Protein AF-A0A0A1X4X7-F1 (afdb_monomer)

Organism: Zeugodacus cucurbitae (NCBI:txid28588)

Structure (mmCIF, N/CA/C/O backbone):
data_AF-A0A0A1X4X7-F1
#
_entry.id   AF-A0A0A1X4X7-F1
#
loop_
_atom_site.group_PDB
_atom_site.id
_atom_site.type_symbol
_atom_site.label_atom_id
_atom_site.label_alt_id
_atom_site.label_comp_id
_atom_site.label_asym_id
_atom_site.label_entity_id
_atom_site.label_seq_id
_atom_site.pdbx_PDB_ins_code
_atom_site.Cartn_x
_atom_site.Cartn_y
_atom_site.Cartn_z
_atom_site.occupancy
_atom_site.B_iso_or_equiv
_atom_site.auth_seq_id
_atom_site.auth_comp_id
_atom_site.auth_asym_id
_atom_site.auth_atom_id
_atom_site.pdbx_PDB_model_num
ATOM 1 N N . MET A 1 1 ? 22.762 -13.088 -35.908 1.00 28.92 1 MET A N 1
ATOM 2 C CA . MET A 1 1 ? 22.367 -13.157 -37.328 1.00 28.92 1 MET A CA 1
ATOM 3 C C . MET A 1 1 ? 20.863 -13.391 -37.369 1.00 28.92 1 MET A C 1
ATOM 5 O O . MET A 1 1 ? 20.432 -14.488 -37.065 1.00 28.92 1 MET A O 1
ATOM 9 N N . LEU A 1 2 ? 20.085 -12.337 -37.618 1.00 19.64 2 LEU A N 1
ATOM 10 C CA . LEU A 1 2 ? 18.690 -12.376 -38.079 1.00 19.64 2 LEU A CA 1
ATOM 11 C C . LEU A 1 2 ? 18.347 -10.943 -38.502 1.00 19.64 2 LEU A C 1
ATOM 13 O O . LEU A 1 2 ? 18.128 -10.056 -37.682 1.00 19.64 2 LEU A O 1
ATOM 17 N N . CYS A 1 3 ? 18.473 -10.716 -39.806 1.00 20.27 3 CYS A N 1
ATOM 18 C CA . CYS A 1 3 ? 18.098 -9.493 -40.496 1.00 20.27 3 CYS A CA 1
ATOM 19 C C . CYS A 1 3 ? 16.596 -9.510 -40.776 1.00 20.27 3 CYS A C 1
ATOM 21 O O . CYS A 1 3 ? 16.078 -10.527 -41.226 1.00 20.27 3 CYS A O 1
ATOM 23 N N . LEU A 1 4 ? 15.947 -8.354 -40.664 1.00 21.09 4 LEU A N 1
ATOM 24 C CA . LEU A 1 4 ? 14.735 -8.048 -41.421 1.00 21.09 4 LEU A CA 1
ATOM 25 C C . LEU A 1 4 ? 14.914 -6.665 -42.055 1.00 21.09 4 LEU A C 1
ATOM 27 O O . LEU A 1 4 ? 14.763 -5.631 -41.416 1.00 21.09 4 LEU A O 1
ATOM 31 N N . ASN A 1 5 ? 15.308 -6.696 -43.327 1.00 25.16 5 ASN A N 1
ATOM 32 C CA . ASN A 1 5 ? 15.347 -5.582 -44.267 1.00 25.16 5 ASN A CA 1
ATOM 33 C C . ASN A 1 5 ? 14.377 -5.943 -45.394 1.00 25.16 5 ASN A C 1
ATOM 35 O O . ASN A 1 5 ? 14.657 -6.908 -46.102 1.00 25.16 5 ASN A O 1
ATOM 39 N N . ILE A 1 6 ? 13.290 -5.188 -45.600 1.00 23.12 6 ILE A N 1
ATOM 40 C CA . ILE A 1 6 ? 12.471 -5.276 -46.824 1.00 23.12 6 ILE A CA 1
ATOM 41 C C . ILE A 1 6 ? 12.013 -3.868 -47.281 1.00 23.12 6 ILE A C 1
ATOM 43 O O . ILE A 1 6 ? 11.131 -3.258 -46.694 1.00 23.12 6 ILE A O 1
ATOM 47 N N . PHE A 1 7 ? 12.692 -3.403 -48.341 1.00 22.20 7 PHE A N 1
ATOM 48 C CA . PHE A 1 7 ? 12.279 -2.663 -49.556 1.00 22.20 7 PHE A CA 1
ATOM 49 C C . PHE A 1 7 ? 11.575 -1.273 -49.581 1.00 22.20 7 PHE A C 1
ATOM 51 O O . PHE A 1 7 ? 10.385 -1.132 -49.348 1.00 22.20 7 PHE A O 1
ATOM 58 N N . ARG A 1 8 ? 12.371 -0.308 -50.100 1.00 23.80 8 ARG A N 1
ATOM 59 C CA . ARG A 1 8 ? 12.271 0.540 -51.332 1.00 23.80 8 ARG A CA 1
ATOM 60 C C . ARG A 1 8 ? 11.103 1.518 -51.618 1.00 23.80 8 ARG A C 1
ATOM 62 O O . ARG A 1 8 ? 10.001 1.092 -51.911 1.00 23.80 8 ARG A O 1
ATOM 69 N N . GLN A 1 9 ? 11.551 2.769 -51.877 1.00 24.75 9 GLN A N 1
ATOM 70 C CA . GLN A 1 9 ? 11.190 3.744 -52.949 1.00 24.75 9 GLN A CA 1
ATOM 71 C C . GLN A 1 9 ? 9.728 4.270 -52.960 1.00 24.75 9 GLN A C 1
ATOM 73 O O . GLN A 1 9 ? 8.795 3.508 -52.826 1.00 24.75 9 GLN A O 1
ATOM 78 N N . CYS A 1 10 ? 9.395 5.550 -53.179 1.00 22.59 10 CYS A N 1
ATOM 79 C CA . CYS A 1 10 ? 10.025 6.575 -54.011 1.00 22.59 10 CYS A CA 1
ATOM 80 C C . CYS A 1 10 ? 9.394 7.982 -53.784 1.00 22.59 10 CYS A C 1
ATOM 82 O O . CYS A 1 10 ? 8.237 8.079 -53.395 1.00 22.59 10 CYS A O 1
ATOM 84 N N . LYS A 1 11 ? 10.119 9.020 -54.243 1.00 25.91 11 LYS A N 1
ATOM 85 C CA . LYS A 1 11 ? 9.690 10.350 -54.756 1.00 25.91 11 LYS A CA 1
ATOM 86 C C . LYS A 1 11 ? 9.597 11.569 -53.813 1.00 25.91 11 LYS A C 1
ATOM 88 O O . LYS A 1 11 ? 8.792 11.668 -52.901 1.00 25.91 11 LYS A O 1
ATOM 93 N N . LYS A 1 12 ? 10.436 12.542 -54.194 1.00 31.50 12 LYS A N 1
ATOM 94 C CA . LYS A 1 12 ? 10.493 13.966 -53.842 1.00 31.50 12 LYS A CA 1
ATOM 95 C C . LYS A 1 12 ? 9.168 14.680 -54.133 1.00 31.50 12 LYS A C 1
ATOM 97 O O . LYS A 1 12 ? 8.677 14.523 -55.248 1.00 31.50 12 LYS A O 1
ATOM 102 N N . ILE A 1 13 ? 8.732 15.573 -53.238 1.00 28.08 13 ILE A N 1
ATOM 103 C CA . ILE A 1 13 ? 8.072 16.847 -53.585 1.00 28.08 13 ILE A CA 1
ATOM 104 C C . ILE A 1 13 ? 8.601 17.959 -52.652 1.00 28.08 13 ILE A C 1
ATOM 106 O O . ILE A 1 13 ? 8.901 17.727 -51.486 1.00 28.08 13 ILE A O 1
ATOM 110 N N . SER A 1 14 ? 8.779 19.124 -53.274 1.00 27.27 14 SER A N 1
ATOM 111 C CA . SER A 1 14 ? 9.369 20.412 -52.877 1.00 27.27 14 SER A CA 1
ATOM 112 C C . SER A 1 14 ? 8.824 21.066 -51.584 1.00 27.27 14 SER A C 1
ATOM 114 O O . SER A 1 14 ? 7.711 20.741 -51.169 1.00 27.27 14 SER A O 1
ATOM 116 N N . PRO A 1 15 ? 9.551 22.035 -50.979 1.00 38.84 15 PRO A N 1
ATOM 117 C CA . PRO A 1 15 ? 9.201 22.678 -49.721 1.00 38.84 15 PRO A CA 1
ATOM 118 C C . PRO A 1 15 ? 8.490 24.012 -49.963 1.00 38.84 15 PRO A C 1
ATOM 120 O O . PRO A 1 15 ? 9.143 24.993 -50.272 1.00 38.84 15 PRO A O 1
ATOM 123 N N . TYR A 1 16 ? 7.176 24.081 -49.784 1.00 28.89 16 TYR A N 1
ATOM 124 C CA . TYR A 1 16 ? 6.470 25.347 -49.563 1.00 28.89 16 TYR A CA 1
ATOM 125 C C . TYR A 1 16 ? 5.161 25.043 -48.849 1.00 28.89 16 TYR A C 1
ATOM 127 O O . TYR A 1 16 ? 4.255 24.490 -49.456 1.00 28.89 16 TYR A O 1
ATOM 135 N N . LEU A 1 17 ? 5.064 25.423 -47.577 1.00 31.03 17 LEU A N 1
ATOM 136 C CA . LEU A 1 17 ? 3.841 25.986 -47.012 1.00 31.03 17 LEU A CA 1
ATOM 137 C C . LEU A 1 17 ? 4.248 26.889 -45.843 1.00 31.03 17 LEU A C 1
ATOM 139 O O . LEU A 1 17 ? 4.604 26.468 -44.745 1.00 31.03 17 LEU A O 1
ATOM 143 N N . SER A 1 18 ? 4.279 28.164 -46.201 1.00 32.81 18 SER A N 1
ATOM 144 C CA . SER A 1 18 ? 4.493 29.366 -45.416 1.00 32.81 18 SER A CA 1
ATOM 145 C C . SER A 1 18 ? 3.511 29.498 -44.251 1.00 32.81 18 SER A C 1
ATOM 147 O O . SER A 1 18 ? 2.312 29.328 -44.447 1.00 32.81 18 SER A O 1
ATOM 149 N N . SER A 1 19 ? 4.053 29.823 -43.072 1.00 33.75 19 SER A N 1
ATOM 150 C CA . SER A 1 19 ? 3.616 30.797 -42.041 1.00 33.75 19 SER A CA 1
ATOM 151 C C . SER A 1 19 ? 2.133 31.054 -41.692 1.00 33.75 19 SER A C 1
ATOM 153 O O . SER A 1 19 ? 1.891 31.847 -40.786 1.00 33.75 19 SER A O 1
ATOM 155 N N . LEU A 1 20 ? 1.139 30.378 -42.272 1.00 30.67 20 LEU A N 1
ATOM 156 C CA . LEU A 1 20 ? -0.289 30.630 -42.021 1.00 30.67 20 LEU A CA 1
ATOM 157 C C . LEU A 1 20 ? -1.017 29.525 -41.239 1.00 30.67 20 LEU A C 1
ATOM 159 O O . LEU A 1 20 ? -2.190 29.680 -40.916 1.00 30.67 20 LEU A O 1
ATOM 163 N N . GLN A 1 21 ? -0.333 28.446 -40.843 1.00 32.84 21 GLN A N 1
ATOM 164 C CA . GLN A 1 21 ? -0.883 27.460 -39.893 1.00 32.84 21 GLN A CA 1
ATOM 165 C C . GLN A 1 21 ? -0.473 27.718 -38.432 1.00 32.84 21 GLN A C 1
ATOM 167 O O . GLN A 1 21 ? -1.071 27.162 -37.514 1.00 32.84 21 GLN A O 1
ATOM 172 N N . LEU A 1 22 ? 0.471 28.635 -38.190 1.00 33.53 22 LEU A N 1
ATOM 173 C CA . LEU A 1 22 ? 0.920 29.018 -36.844 1.00 33.53 22 LEU A CA 1
ATOM 174 C C . LEU A 1 22 ? -0.064 29.935 -36.094 1.00 33.53 22 LEU A C 1
ATOM 176 O O . LEU A 1 22 ? 0.055 30.088 -34.883 1.00 33.53 22 LEU A O 1
ATOM 180 N N . GLN A 1 23 ? -1.071 30.496 -36.773 1.00 29.91 23 GLN A N 1
ATOM 181 C CA . GLN A 1 23 ? -2.108 31.322 -36.135 1.00 29.91 23 GLN A CA 1
ATOM 182 C C . GLN A 1 23 ? -3.375 30.542 -35.744 1.00 29.91 23 GLN A C 1
ATOM 184 O O . GLN A 1 23 ? -4.133 31.011 -34.900 1.00 29.91 23 GLN A O 1
ATOM 189 N N . LEU A 1 24 ? -3.576 29.323 -36.259 1.00 30.31 24 LEU A N 1
ATOM 190 C CA . LEU A 1 24 ? -4.707 28.463 -35.870 1.00 30.31 24 LEU A CA 1
ATOM 191 C C . LEU A 1 24 ? -4.414 27.584 -34.640 1.00 30.31 24 LEU A C 1
ATOM 193 O O . LEU A 1 24 ? -5.342 27.080 -34.014 1.00 30.31 24 LEU A O 1
ATOM 197 N N . ILE A 1 25 ? -3.146 27.456 -34.234 1.00 32.47 25 ILE A N 1
ATOM 198 C CA . ILE A 1 25 ? -2.744 26.684 -33.043 1.00 32.47 25 ILE A CA 1
ATOM 199 C C . ILE A 1 25 ? -2.916 27.501 -31.745 1.00 32.47 25 ILE A C 1
ATOM 201 O O . ILE A 1 25 ? -3.114 26.930 -30.675 1.00 32.47 25 ILE A O 1
ATOM 205 N N . ASN A 1 26 ? -2.967 28.835 -31.829 1.00 30.12 26 ASN A N 1
ATOM 206 C CA . ASN A 1 26 ?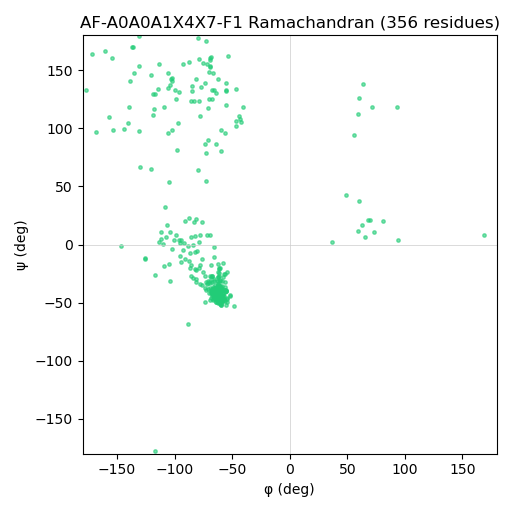 -3.108 29.708 -30.655 1.00 30.12 26 ASN A CA 1
ATOM 207 C C . ASN A 1 26 ? -4.554 29.919 -30.170 1.00 30.12 26 ASN A C 1
ATOM 209 O O . ASN A 1 26 ? -4.755 30.585 -29.157 1.00 30.12 26 ASN A O 1
ATOM 213 N N . HIS A 1 27 ? -5.562 29.324 -30.824 1.00 30.06 27 HIS A N 1
ATOM 214 C CA . HIS A 1 27 ? -6.967 29.457 -30.409 1.00 30.06 27 HIS A CA 1
ATOM 215 C C . HIS A 1 27 ? -7.543 28.273 -29.619 1.00 30.06 27 HIS A C 1
ATOM 217 O O . HIS A 1 27 ? -8.699 28.328 -29.203 1.00 30.06 27 HIS A O 1
ATOM 223 N N . VAL A 1 28 ? -6.735 27.256 -29.301 1.00 34.44 28 VAL A N 1
ATOM 224 C CA . VAL A 1 28 ? -7.095 26.225 -28.309 1.00 34.44 28 VAL A CA 1
ATOM 225 C C . VAL A 1 28 ? -6.323 26.480 -27.015 1.00 34.44 28 VAL A C 1
ATOM 227 O O . VAL A 1 28 ? -5.632 25.624 -26.464 1.00 34.44 28 VAL A O 1
ATOM 230 N N . ALA A 1 29 ? -6.455 27.707 -26.508 1.00 30.72 29 ALA A N 1
ATOM 231 C CA . ALA A 1 29 ? -6.251 27.969 -25.096 1.00 30.72 29 ALA A CA 1
ATOM 232 C C . ALA A 1 29 ? -7.194 27.038 -24.324 1.00 30.72 29 ALA A C 1
ATOM 234 O O . ALA A 1 29 ? -8.410 27.041 -24.527 1.00 30.72 29 ALA A O 1
ATOM 235 N N . ARG A 1 30 ? -6.593 26.189 -23.490 1.00 32.56 30 ARG A N 1
ATOM 236 C CA . ARG A 1 30 ? -7.254 25.213 -22.625 1.00 32.56 30 ARG A CA 1
ATOM 237 C C . ARG A 1 30 ? -8.485 25.838 -21.965 1.00 32.56 30 ARG A C 1
ATOM 239 O O . ARG A 1 30 ? -8.362 26.557 -20.978 1.00 32.56 30 ARG A O 1
ATOM 246 N N . LYS A 1 31 ? -9.680 25.480 -22.433 1.00 27.69 31 LYS A N 1
ATOM 247 C CA . LYS A 1 31 ? -10.820 25.384 -21.525 1.00 27.69 31 LYS A CA 1
ATOM 248 C C . LYS A 1 31 ? -10.538 24.153 -20.679 1.00 27.69 31 LYS A C 1
ATOM 250 O O . LYS A 1 31 ? -10.846 23.031 -21.071 1.00 27.69 31 LYS A O 1
ATOM 255 N N . SER A 1 32 ? -9.856 24.365 -19.554 1.00 26.80 32 SER A N 1
ATOM 256 C CA . SER A 1 32 ? -9.926 23.425 -18.443 1.00 26.80 32 SER A CA 1
ATOM 257 C C . SER A 1 32 ? -11.401 23.101 -18.239 1.00 26.80 32 SER A C 1
ATOM 259 O O . SER A 1 32 ? -12.246 24.003 -18.279 1.00 26.80 32 SER A O 1
ATOM 261 N N . SER A 1 33 ? -11.736 21.820 -18.084 1.00 29.55 33 SER A N 1
ATOM 262 C CA . SER A 1 33 ? -13.077 21.457 -17.658 1.00 29.55 33 SER A CA 1
ATOM 263 C C . SER A 1 33 ? -13.284 22.112 -16.299 1.00 29.55 33 SER A C 1
ATOM 265 O O . SER A 1 33 ? -12.858 21.608 -15.262 1.00 29.55 33 SER A O 1
ATOM 267 N N . THR A 1 34 ? -13.954 23.254 -16.304 1.00 32.47 34 THR A N 1
ATOM 268 C CA . THR A 1 34 ? -14.617 23.838 -15.150 1.00 32.47 34 THR A CA 1
ATOM 269 C C . THR A 1 34 ? -15.854 22.995 -14.872 1.00 32.47 34 THR A C 1
ATOM 271 O O . THR A 1 34 ? -16.961 23.496 -14.736 1.00 32.47 34 THR A O 1
ATOM 274 N N . TYR A 1 35 ? -15.659 21.685 -14.703 1.00 31.62 35 TYR A N 1
ATOM 275 C CA . TYR A 1 35 ? -16.465 20.978 -13.737 1.00 31.62 35 TYR A CA 1
ATOM 276 C C . TYR A 1 35 ? -15.930 21.433 -12.383 1.00 31.62 35 TYR A C 1
ATOM 278 O O . TYR A 1 35 ? -15.131 20.763 -11.728 1.00 31.62 35 TYR A O 1
ATOM 286 N N . LYS A 1 36 ? -16.355 22.635 -11.969 1.00 28.05 36 LYS A N 1
ATOM 287 C CA . LYS A 1 36 ? -16.543 22.873 -10.549 1.00 28.05 36 LYS A CA 1
ATOM 288 C C . LYS A 1 36 ? -17.519 21.776 -10.150 1.00 28.05 36 LYS A C 1
ATOM 290 O O . LYS A 1 36 ? -18.724 21.929 -10.326 1.00 28.05 36 LYS A O 1
ATOM 295 N N . ARG A 1 37 ? -16.992 20.657 -9.631 1.00 30.00 37 ARG A N 1
ATOM 296 C CA . ARG A 1 37 ? -17.713 19.890 -8.618 1.00 30.00 37 ARG A CA 1
ATOM 297 C C . ARG A 1 37 ? -18.285 20.976 -7.739 1.00 30.00 37 ARG A C 1
ATOM 299 O O . ARG A 1 37 ? -17.493 21.808 -7.285 1.00 30.00 37 ARG A O 1
ATOM 306 N N . SER A 1 38 ? -19.611 21.067 -7.642 1.00 27.33 38 SER A N 1
ATOM 307 C CA . SER A 1 38 ? -20.226 21.995 -6.710 1.00 27.33 38 SER A CA 1
ATOM 308 C C . SER A 1 38 ? -19.428 21.822 -5.432 1.00 27.33 38 SER A C 1
ATOM 310 O O . SER A 1 38 ? -19.424 20.728 -4.855 1.00 27.33 38 SER A O 1
ATOM 312 N N . GLN A 1 39 ? -18.646 22.839 -5.071 1.00 36.78 39 GLN A N 1
ATOM 313 C CA . GLN A 1 39 ? -18.189 22.948 -3.713 1.00 36.78 39 GLN A CA 1
ATOM 314 C C . GLN A 1 39 ? -19.508 23.158 -2.986 1.00 36.78 39 GLN A C 1
ATOM 316 O O . GLN A 1 39 ? -19.973 24.279 -2.820 1.00 36.78 39 GLN A O 1
ATOM 321 N N . LEU A 1 40 ? -20.162 22.046 -2.632 1.00 30.28 40 LEU A N 1
ATOM 322 C CA . LEU A 1 40 ? -20.766 21.955 -1.328 1.00 30.28 40 LEU A CA 1
ATOM 323 C C . LEU A 1 40 ? -19.638 22.454 -0.451 1.00 30.28 40 LEU A C 1
ATOM 325 O O . LEU A 1 40 ? -18.603 21.798 -0.340 1.00 30.28 40 LEU A O 1
ATOM 329 N N . SER A 1 41 ? -19.754 23.705 -0.024 1.00 34.00 41 SER A N 1
ATOM 330 C CA . SER A 1 41 ? -18.960 24.229 1.060 1.00 34.00 41 SER A CA 1
ATOM 331 C C . SER A 1 41 ? -18.979 23.124 2.106 1.00 34.00 41 SER A C 1
ATOM 333 O O . SER A 1 41 ? -20.043 22.830 2.654 1.00 34.00 41 SER A O 1
ATOM 335 N N . VAL A 1 42 ? -17.857 22.435 2.298 1.00 36.41 42 VAL A N 1
ATOM 336 C CA . VAL A 1 42 ? -17.682 21.524 3.421 1.00 36.41 42 VAL A CA 1
ATOM 337 C C . VAL A 1 42 ? -16.905 22.333 4.451 1.00 36.41 42 VAL A C 1
ATOM 339 O O . VAL A 1 42 ? -15.690 22.190 4.525 1.00 36.41 42 VAL A O 1
ATOM 342 N N . PRO A 1 43 ? -17.564 23.195 5.248 1.00 34.97 43 PRO A N 1
ATOM 343 C CA . PRO A 1 43 ? -16.910 23.875 6.362 1.00 34.97 43 PRO A CA 1
ATOM 344 C C . PRO A 1 43 ? -16.482 22.892 7.472 1.00 34.97 43 PRO A C 1
ATOM 346 O O . PRO A 1 43 ? -15.900 23.302 8.466 1.00 34.97 43 PRO A O 1
ATOM 349 N N . HIS A 1 44 ? -16.765 21.586 7.342 1.00 49.44 44 HIS A N 1
ATOM 350 C CA . HIS A 1 44 ? -16.475 20.583 8.370 1.00 49.44 44 HIS A CA 1
ATOM 351 C C . HIS A 1 44 ? -15.067 19.979 8.332 1.00 49.44 44 HIS A C 1
ATOM 353 O O . HIS A 1 44 ? -14.578 19.576 9.387 1.00 49.44 44 HIS A O 1
ATOM 359 N N . THR A 1 45 ? -14.401 19.921 7.175 1.00 53.53 45 THR A N 1
ATOM 360 C CA . THR A 1 45 ? -13.060 19.315 7.084 1.00 53.53 45 THR A CA 1
ATOM 361 C C . THR A 1 45 ? -12.033 20.140 7.863 1.00 53.53 45 THR A C 1
ATOM 363 O O . THR A 1 45 ? -11.194 19.573 8.556 1.00 53.53 45 THR A O 1
ATOM 366 N N . ASP A 1 46 ? -12.162 21.469 7.844 1.00 63.62 46 ASP A N 1
ATOM 367 C CA . ASP A 1 46 ? -11.205 22.390 8.468 1.00 63.62 46 ASP A CA 1
ATOM 368 C C . ASP A 1 46 ? -11.198 22.308 10.004 1.00 63.62 46 ASP A C 1
ATOM 370 O O . ASP A 1 46 ? -10.146 22.436 10.627 1.00 63.62 46 ASP A O 1
ATOM 374 N N . HIS A 1 47 ? -12.339 22.015 10.636 1.00 73.88 47 HIS A N 1
ATOM 375 C CA . HIS A 1 47 ? -12.430 21.934 12.099 1.00 73.88 47 HIS A CA 1
ATOM 376 C C . HIS A 1 47 ? -11.950 20.599 12.682 1.00 73.88 47 HIS A C 1
ATOM 378 O O . HIS A 1 47 ? -11.410 20.560 13.783 1.00 73.88 47 HIS A O 1
ATOM 384 N N . LEU A 1 48 ? -12.121 19.486 11.967 1.00 80.75 48 LEU A N 1
ATOM 385 C CA . LEU A 1 48 ? -11.516 18.216 12.382 1.00 80.75 48 LEU A CA 1
ATOM 386 C C . LEU A 1 48 ? -9.998 18.228 12.159 1.00 80.75 48 LEU A C 1
ATOM 388 O O . LEU A 1 48 ? -9.246 17.656 12.948 1.00 80.75 48 LEU A O 1
ATOM 392 N N . LEU A 1 49 ? -9.542 18.936 11.122 1.00 78.19 49 LEU A N 1
ATOM 393 C CA . LEU A 1 49 ? -8.124 19.211 10.919 1.00 78.19 49 LEU A CA 1
ATOM 394 C C . LEU A 1 49 ? -7.551 20.106 12.023 1.00 78.19 49 LEU A C 1
ATOM 396 O O . LEU A 1 49 ? -6.433 19.845 12.458 1.00 78.19 49 LEU A O 1
ATOM 400 N N . SER A 1 50 ? -8.304 21.090 12.529 1.00 80.75 50 SER A N 1
ATOM 401 C CA . SER A 1 50 ? -7.859 21.882 13.683 1.00 80.75 50 SER A CA 1
ATOM 402 C C . SER A 1 50 ? -7.758 21.030 14.948 1.00 80.75 50 SER A C 1
ATOM 404 O O . SER A 1 50 ? -6.737 21.079 15.611 1.00 80.75 50 SER A O 1
ATOM 406 N N . VAL A 1 51 ? -8.732 20.152 15.229 1.00 80.81 51 VAL A N 1
ATOM 407 C CA . VAL A 1 51 ? -8.636 19.178 16.339 1.00 80.81 51 VAL A CA 1
ATOM 408 C C . VAL A 1 51 ? -7.366 18.336 16.221 1.00 80.81 51 VAL A C 1
ATOM 410 O O . VAL A 1 51 ? -6.624 18.203 17.189 1.00 80.81 51 VAL A O 1
ATOM 413 N N . LYS A 1 52 ? -7.076 17.803 15.028 1.00 82.56 52 LYS A N 1
ATOM 414 C CA . LYS A 1 52 ? -5.843 17.046 14.788 1.00 82.56 52 LYS A CA 1
ATOM 415 C C . LYS A 1 52 ? -4.597 17.893 15.062 1.00 82.56 52 LYS A C 1
ATOM 417 O O . LYS A 1 52 ? -3.669 17.403 15.697 1.00 82.56 52 LYS A O 1
ATOM 422 N N . LYS A 1 53 ? -4.578 19.136 14.585 1.00 82.50 53 LYS A N 1
ATOM 423 C CA . LYS A 1 53 ? -3.461 20.061 14.781 1.00 82.50 53 LYS A CA 1
ATOM 424 C C . LYS A 1 53 ? -3.239 20.371 16.263 1.00 82.50 53 LYS A C 1
ATOM 426 O O . LYS A 1 53 ? -2.133 20.231 16.762 1.00 82.50 53 LYS A O 1
ATOM 431 N N . ASP A 1 54 ? -4.302 20.739 16.963 1.00 81.56 54 ASP A N 1
ATOM 432 C CA . ASP A 1 54 ? -4.226 21.293 18.313 1.00 81.56 54 ASP A CA 1
ATOM 433 C C . ASP A 1 54 ? -3.997 20.210 19.379 1.00 81.56 54 ASP A C 1
ATOM 435 O O . ASP A 1 54 ? -3.319 20.455 20.374 1.00 81.56 54 ASP A O 1
ATOM 439 N N . LEU A 1 55 ? -4.553 19.007 19.181 1.00 81.88 55 LEU A N 1
ATOM 440 C CA . LEU A 1 55 ? -4.498 17.928 20.173 1.00 81.88 55 LEU A CA 1
ATOM 441 C C . LEU A 1 55 ? -3.493 16.828 19.832 1.00 81.88 55 LEU A C 1
ATOM 443 O O . LEU A 1 55 ? -2.982 16.192 20.750 1.00 81.88 55 LEU A O 1
ATOM 447 N N . PHE A 1 56 ? -3.247 16.534 18.550 1.00 83.62 56 PHE A N 1
ATOM 448 C CA . PHE A 1 56 ? -2.498 15.328 18.165 1.00 83.62 56 PHE A CA 1
ATOM 449 C C . PHE A 1 56 ? -1.097 15.619 17.624 1.00 83.62 56 PHE A C 1
ATOM 451 O O . PHE A 1 56 ? -0.281 14.696 17.549 1.00 83.62 56 PHE A O 1
ATOM 458 N N . GLU A 1 57 ? -0.792 16.848 17.200 1.00 77.81 57 GLU A N 1
ATOM 459 C CA . GLU A 1 57 ? 0.573 17.176 16.785 1.00 77.81 57 GLU A CA 1
ATOM 460 C C . GLU A 1 57 ? 1.525 17.040 17.980 1.00 77.81 57 GLU A C 1
ATOM 462 O O . GLU A 1 57 ? 1.265 17.542 19.069 1.00 77.81 57 GLU A O 1
ATOM 467 N N . GLN A 1 58 ? 2.635 16.325 17.767 1.00 72.50 58 GLN A N 1
ATOM 468 C CA . GLN A 1 58 ? 3.701 16.080 18.752 1.00 72.50 58 GLN A CA 1
ATOM 469 C C . GLN A 1 58 ? 3.314 15.243 19.985 1.00 72.50 58 GLN A C 1
ATOM 471 O O . GLN A 1 58 ? 4.149 15.064 20.870 1.00 72.50 58 GLN A O 1
ATOM 476 N N . ARG A 1 59 ? 2.101 14.678 20.045 1.00 81.19 59 ARG A N 1
ATOM 477 C CA . ARG A 1 59 ? 1.678 13.798 21.145 1.00 81.19 59 ARG A CA 1
ATOM 478 C C . ARG A 1 59 ? 1.700 12.324 20.754 1.00 81.19 59 ARG A C 1
ATOM 480 O O . ARG A 1 59 ? 1.330 11.954 19.640 1.00 81.19 59 ARG A O 1
ATOM 487 N N . THR A 1 60 ? 2.097 11.479 21.701 1.00 81.69 60 THR A N 1
ATOM 488 C CA . THR A 1 60 ? 2.108 10.013 21.558 1.00 81.69 60 THR A CA 1
ATOM 489 C C . THR A 1 60 ? 0.972 9.326 22.310 1.00 81.69 60 THR A C 1
ATOM 491 O O . THR A 1 60 ? 0.675 8.174 22.008 1.00 81.69 60 THR A O 1
ATOM 494 N N . GLU A 1 61 ? 0.331 10.023 23.248 1.00 87.12 61 GLU A N 1
ATOM 495 C CA . GLU A 1 61 ? -0.764 9.526 24.084 1.00 87.12 61 GLU A CA 1
ATOM 496 C C . GLU A 1 61 ? -1.657 10.678 24.571 1.00 87.12 61 GLU A C 1
ATOM 498 O O . GLU A 1 61 ? -1.238 11.839 24.561 1.00 87.12 61 GLU A O 1
ATOM 503 N N . LEU A 1 62 ? -2.878 10.336 24.988 1.00 91.00 62 LEU A N 1
ATOM 504 C CA . LEU A 1 62 ? -3.765 11.175 25.797 1.00 91.00 62 LEU A CA 1
ATOM 505 C C . LEU A 1 62 ? -4.281 10.339 26.973 1.00 91.00 62 LEU A C 1
ATOM 507 O O . LEU A 1 62 ? -4.369 9.113 26.872 1.00 91.00 62 LEU A O 1
ATOM 511 N N . SER A 1 63 ? -4.635 11.010 28.064 1.00 91.88 63 SER A N 1
ATOM 512 C CA . SER A 1 63 ? -5.279 10.393 29.225 1.00 91.88 63 SER A CA 1
ATOM 513 C C . SER A 1 63 ? -6.715 9.947 28.927 1.00 91.88 63 SER A C 1
ATOM 515 O O . SER A 1 63 ? -7.370 10.455 28.013 1.00 91.88 63 SER A O 1
ATOM 517 N N . ASP A 1 64 ? -7.250 9.040 29.746 1.00 92.62 64 ASP A N 1
ATOM 518 C CA . ASP A 1 64 ? -8.627 8.552 29.598 1.00 92.62 64 ASP A CA 1
ATOM 519 C C . ASP A 1 64 ? -9.666 9.680 29.692 1.00 92.62 64 ASP A C 1
ATOM 521 O O . ASP A 1 64 ? -10.659 9.675 28.960 1.00 92.62 64 ASP A O 1
ATOM 525 N N . SER A 1 65 ? -9.423 10.688 30.539 1.00 93.19 65 SER A N 1
ATOM 526 C CA . SER A 1 65 ? -10.295 11.863 30.638 1.00 93.19 65 SER A CA 1
ATOM 527 C C . SER A 1 65 ? -10.241 12.727 29.379 1.00 93.19 65 SER A C 1
ATOM 529 O O . SER A 1 65 ? -11.289 13.160 28.907 1.00 93.19 65 SER A O 1
ATOM 531 N N . GLU A 1 66 ? -9.056 12.931 28.791 1.00 94.06 66 GLU A N 1
ATOM 532 C CA . GLU A 1 66 ? -8.911 13.647 27.514 1.00 94.06 66 GLU A CA 1
ATOM 533 C C . GLU A 1 66 ? -9.605 12.895 26.367 1.00 94.06 66 GLU A C 1
ATOM 535 O O . GLU A 1 66 ? -10.278 13.513 25.537 1.00 94.06 66 GLU A O 1
ATOM 540 N N . TRP A 1 67 ? -9.505 11.561 26.328 1.00 95.31 67 TRP A N 1
ATOM 541 C CA . TRP A 1 67 ? -10.205 10.754 25.328 1.00 95.31 67 TRP A CA 1
ATOM 542 C C . TRP A 1 67 ? -11.720 10.819 25.477 1.00 95.31 67 TRP A C 1
ATOM 544 O O . TRP A 1 67 ? -12.433 11.001 24.484 1.00 95.31 67 TRP A O 1
ATOM 554 N N . GLN A 1 68 ? -12.215 10.702 26.709 1.00 95.12 68 GLN A N 1
ATOM 555 C CA . GLN A 1 68 ? -13.637 10.818 27.004 1.00 95.12 68 GLN A CA 1
ATOM 556 C C . GLN A 1 68 ? -14.168 12.205 26.632 1.00 95.12 68 GLN A C 1
ATOM 558 O O . GLN A 1 68 ? -15.228 12.312 26.007 1.00 95.12 68 GLN A O 1
ATOM 563 N N . GLU A 1 69 ? -13.424 13.260 26.965 1.00 94.69 69 GLU A N 1
ATOM 564 C CA . GLU A 1 69 ? -13.777 14.632 26.621 1.00 94.69 69 GLU A CA 1
ATOM 565 C C . GLU A 1 69 ? -13.822 14.824 25.102 1.00 94.69 69 GLU A C 1
ATOM 567 O O . GLU A 1 69 ? -14.834 15.289 24.575 1.00 94.69 69 GLU A O 1
ATOM 572 N N . LEU A 1 70 ? -12.787 14.393 24.373 1.00 93.81 70 LEU A N 1
ATOM 573 C CA . LEU A 1 70 ? -12.758 14.469 22.913 1.00 93.81 70 LEU A CA 1
ATOM 574 C C . LEU A 1 70 ? -13.953 13.737 22.295 1.00 93.81 70 LEU A C 1
ATOM 576 O O . LEU A 1 70 ? -14.638 14.284 21.430 1.00 93.81 70 LEU A O 1
ATOM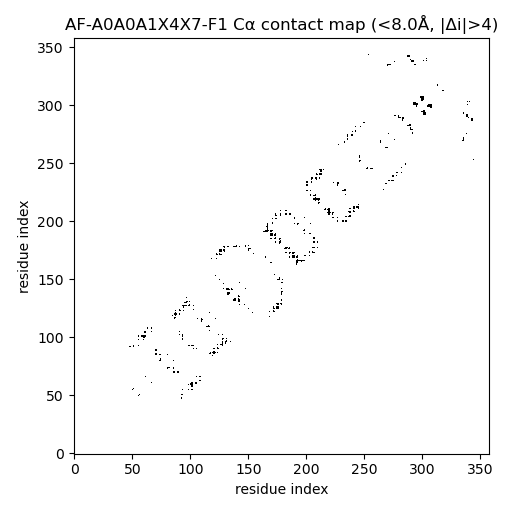 580 N N . ARG A 1 71 ? -14.232 12.513 22.750 1.00 94.62 71 ARG A N 1
ATOM 581 C CA . ARG A 1 71 ? -15.343 11.698 22.249 1.00 94.62 71 ARG A CA 1
ATOM 582 C C . ARG A 1 71 ? -16.688 12.395 22.462 1.00 94.62 71 ARG A C 1
ATOM 584 O O . ARG A 1 71 ? -17.473 12.504 21.518 1.00 94.62 71 ARG A O 1
ATOM 591 N N . ASN A 1 72 ? -16.932 12.929 23.658 1.00 94.81 72 ASN A N 1
ATOM 592 C CA . ASN A 1 72 ? -18.155 13.666 23.985 1.00 94.81 72 ASN A CA 1
ATOM 593 C C . ASN A 1 72 ? -18.265 14.985 23.202 1.00 94.81 72 ASN A C 1
ATOM 595 O O . ASN A 1 72 ? -19.339 15.322 22.693 1.00 94.81 72 ASN A O 1
ATOM 599 N N . ASN A 1 73 ? -17.156 15.708 23.049 1.00 93.19 73 ASN A N 1
ATOM 600 C CA . ASN A 1 73 ? -17.081 16.945 22.275 1.00 93.19 73 ASN A CA 1
ATOM 601 C C . ASN A 1 73 ? -17.390 16.698 20.795 1.00 93.19 73 ASN A C 1
ATOM 603 O O . ASN A 1 73 ? -18.135 17.463 20.186 1.00 93.19 73 ASN A O 1
ATOM 607 N N . LEU A 1 74 ? -16.874 15.616 20.205 1.00 93.44 74 LEU A N 1
ATOM 608 C CA . LEU A 1 74 ? -17.164 15.272 18.814 1.00 93.44 74 LEU A CA 1
ATOM 609 C C . LEU A 1 74 ? -18.646 14.926 18.606 1.00 93.44 74 LEU A C 1
ATOM 611 O O . LEU A 1 74 ? -19.253 15.411 17.654 1.00 93.44 74 LEU A O 1
ATOM 615 N N . ILE A 1 75 ? -19.246 14.142 19.504 1.00 94.25 75 ILE A N 1
ATOM 616 C CA . ILE A 1 75 ? -20.666 13.763 19.409 1.00 94.25 75 ILE A CA 1
ATOM 617 C C . ILE A 1 75 ? -21.580 14.983 19.582 1.00 94.25 75 ILE A C 1
ATOM 619 O O . ILE A 1 75 ? -2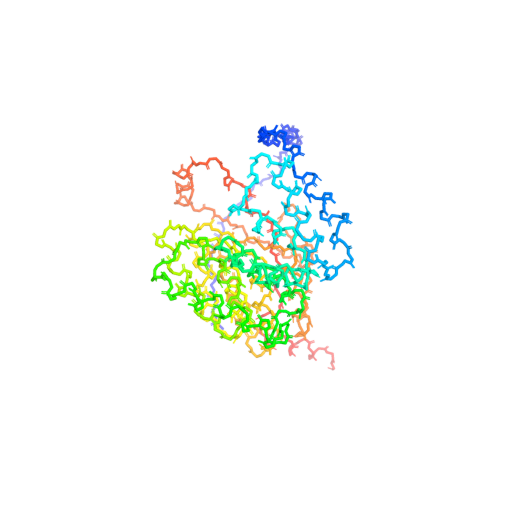2.524 15.168 18.819 1.00 94.25 75 ILE A O 1
ATOM 623 N N . SER A 1 76 ? -21.307 15.830 20.576 1.00 93.12 76 SER A N 1
ATOM 624 C CA . SER A 1 76 ? -22.149 16.995 20.879 1.00 93.12 76 SER A CA 1
ATOM 625 C C . SER A 1 76 ? -22.035 18.103 19.828 1.00 93.12 76 SER A C 1
ATOM 627 O O . SER A 1 76 ? -23.035 18.733 19.480 1.00 93.12 76 SER A O 1
ATOM 629 N N . LYS A 1 77 ? -20.830 18.341 19.295 1.00 91.12 77 LYS A N 1
ATOM 630 C CA . LYS A 1 77 ? -20.558 19.448 18.366 1.00 91.12 77 LYS A CA 1
ATOM 631 C C . LYS A 1 77 ? -20.953 19.142 16.921 1.00 91.12 77 LYS A C 1
ATOM 633 O O . LYS A 1 77 ? -21.296 20.064 16.179 1.00 91.12 77 LYS A O 1
ATOM 638 N N . TYR A 1 78 ? -20.908 17.879 16.496 1.00 89.50 78 TYR A N 1
ATOM 639 C CA . TYR A 1 78 ? -21.105 17.501 15.096 1.00 89.50 78 TYR A CA 1
ATOM 640 C C . TYR A 1 78 ? -22.313 16.578 14.919 1.00 89.50 78 TYR A C 1
ATOM 642 O O . TYR A 1 78 ? -22.264 15.400 15.246 1.00 89.50 78 TYR A O 1
ATOM 650 N N . LYS A 1 79 ? -23.372 17.084 14.272 1.00 89.94 79 LYS A N 1
ATOM 651 C CA . LYS A 1 79 ? -24.644 16.354 14.068 1.00 89.94 79 LYS A CA 1
ATOM 652 C C . LYS A 1 79 ? -24.522 14.995 13.362 1.00 89.94 79 LYS A C 1
ATOM 654 O O . LYS A 1 79 ? -25.409 14.164 13.496 1.00 89.94 79 LYS A O 1
ATOM 659 N N . HIS A 1 80 ? -23.479 14.792 12.558 1.00 90.38 80 HIS A N 1
ATOM 660 C CA . HIS A 1 80 ? -23.252 13.555 11.802 1.00 90.38 80 HIS A CA 1
ATOM 661 C C . HIS A 1 80 ? -22.365 12.546 12.554 1.00 90.38 80 HIS A C 1
ATOM 663 O O . HIS A 1 80 ? -22.153 11.429 12.074 1.00 90.38 80 HIS A O 1
ATOM 669 N N . ILE A 1 81 ? -21.833 12.935 13.716 1.00 93.88 81 ILE A N 1
ATOM 670 C CA . ILE A 1 81 ? -21.045 12.074 14.590 1.00 93.88 81 ILE A CA 1
ATOM 671 C C . ILE A 1 81 ? -21.972 11.512 15.665 1.00 93.88 81 ILE A C 1
ATOM 673 O O . ILE A 1 81 ? -22.746 12.228 16.289 1.00 93.88 81 ILE A O 1
ATOM 677 N N . SER A 1 82 ? -21.902 10.204 15.867 1.00 94.56 82 SER A N 1
ATOM 678 C CA . SER A 1 82 ? -22.698 9.475 16.848 1.00 94.56 82 SER A CA 1
ATOM 679 C C . SER A 1 82 ? -21.824 8.465 17.580 1.00 94.56 82 SER A C 1
ATOM 681 O O . SER A 1 82 ? -20.720 8.144 17.137 1.00 94.56 82 SER A O 1
ATOM 683 N N . TYR A 1 83 ? -22.355 7.876 18.650 1.00 92.31 83 TYR A N 1
ATOM 684 C CA . TYR A 1 83 ? -21.693 6.781 19.366 1.00 92.31 83 TYR A CA 1
ATOM 685 C C . TYR A 1 83 ? -21.307 5.595 18.468 1.00 92.31 83 TYR A C 1
ATOM 687 O O . TYR A 1 83 ? -20.391 4.860 18.810 1.00 92.31 83 TYR A O 1
ATOM 695 N N . SER A 1 84 ? -21.969 5.414 17.319 1.00 92.31 84 SER A N 1
ATOM 696 C CA . SER A 1 84 ? -21.676 4.311 16.394 1.00 92.31 84 SER A CA 1
ATOM 697 C C . SER A 1 84 ? -20.477 4.558 15.471 1.00 92.31 84 SER A C 1
ATOM 699 O O . SER A 1 84 ? -19.909 3.600 14.951 1.00 92.31 84 SER A O 1
ATOM 701 N N . ASN A 1 85 ? -20.082 5.816 15.238 1.00 94.56 85 ASN A N 1
ATOM 702 C CA . ASN A 1 85 ? -19.038 6.162 14.262 1.00 94.56 85 ASN A CA 1
ATOM 703 C C . ASN A 1 85 ? -17.894 7.013 14.834 1.00 94.56 85 ASN A C 1
ATOM 705 O O . ASN A 1 85 ? -16.858 7.129 14.180 1.00 94.56 85 ASN A O 1
ATOM 709 N N . VAL A 1 86 ? -18.054 7.575 16.037 1.00 95.31 86 VAL A N 1
ATOM 710 C CA . VAL A 1 86 ? -17.072 8.475 16.657 1.00 95.31 86 VAL A CA 1
ATOM 711 C C . VAL A 1 86 ? -15.698 7.824 16.795 1.00 95.31 86 VAL A C 1
ATOM 713 O O . VAL A 1 86 ? -14.694 8.464 16.497 1.00 95.31 86 VAL A O 1
ATOM 716 N N . ASP A 1 87 ? -15.644 6.537 17.140 1.00 95.88 87 ASP A N 1
ATOM 717 C CA . ASP A 1 87 ? -14.377 5.849 17.393 1.00 95.88 87 ASP A CA 1
ATOM 718 C C . ASP A 1 87 ? -13.575 5.667 16.090 1.00 95.88 87 ASP A C 1
ATOM 720 O O . ASP A 1 87 ? -12.360 5.871 16.046 1.00 95.88 87 ASP A O 1
ATOM 724 N N . ALA A 1 88 ? -14.267 5.386 14.981 1.00 94.88 88 ALA A N 1
ATOM 725 C CA . ALA A 1 88 ? -13.654 5.318 13.658 1.00 94.88 88 ALA A CA 1
ATOM 726 C C . ALA A 1 88 ? -13.204 6.703 13.166 1.00 94.88 88 ALA A C 1
ATOM 728 O O . ALA A 1 88 ? -12.219 6.812 12.435 1.00 94.88 88 ALA A O 1
ATOM 729 N N . ILE A 1 89 ? -13.906 7.770 13.560 1.00 94.00 89 ILE A N 1
ATOM 730 C CA . ILE A 1 89 ? -13.503 9.146 13.254 1.00 94.00 89 ILE A CA 1
ATOM 731 C C . ILE A 1 89 ? -12.238 9.506 14.029 1.00 94.00 89 ILE A C 1
ATOM 733 O O . ILE A 1 89 ? -11.290 9.973 13.405 1.00 94.00 89 ILE A O 1
ATOM 737 N N . ILE A 1 90 ? -12.183 9.233 15.336 1.00 94.31 90 ILE A N 1
ATOM 738 C CA . ILE A 1 90 ? -11.002 9.497 16.170 1.00 94.31 90 ILE A CA 1
ATOM 739 C C . ILE A 1 90 ? -9.782 8.747 15.627 1.00 94.31 90 ILE A C 1
ATOM 741 O O . ILE A 1 90 ? -8.756 9.371 15.364 1.00 94.31 90 ILE A O 1
ATOM 745 N N . LEU A 1 91 ? -9.906 7.452 15.323 1.00 93.94 91 LEU A N 1
ATOM 746 C CA . LEU A 1 91 ? -8.819 6.707 14.675 1.00 93.94 91 LEU A CA 1
ATOM 747 C C . LEU A 1 91 ? -8.464 7.276 13.294 1.00 93.94 91 LEU A C 1
ATOM 749 O O . LEU A 1 91 ? -7.298 7.317 12.917 1.00 93.94 91 LEU A O 1
ATOM 753 N N . GLY A 1 92 ? -9.445 7.770 12.536 1.00 90.69 92 GLY A N 1
ATOM 754 C CA . GLY A 1 92 ? -9.193 8.491 11.287 1.00 90.69 92 GLY A CA 1
ATOM 755 C C . GLY A 1 92 ? -8.360 9.766 11.477 1.00 90.69 92 GLY A C 1
ATOM 756 O O . GLY A 1 92 ? -7.520 10.076 10.629 1.00 90.69 92 GLY A O 1
ATOM 757 N N . LEU A 1 93 ? -8.542 10.479 12.592 1.00 89.62 93 LEU A N 1
ATOM 758 C CA . LEU A 1 93 ? -7.730 11.643 12.958 1.00 89.62 93 LEU A CA 1
ATOM 759 C C . LEU A 1 93 ? -6.294 11.239 13.325 1.00 89.62 93 LEU A C 1
ATOM 761 O O . LEU A 1 93 ? -5.365 11.962 12.959 1.00 89.62 93 LEU A O 1
ATOM 765 N N . CYS A 1 94 ? -6.107 10.051 13.915 1.00 88.44 94 CYS A N 1
ATOM 766 C CA . CYS A 1 94 ? -4.804 9.415 14.154 1.00 88.44 94 CYS A CA 1
ATOM 767 C C . CYS A 1 94 ? -4.126 8.872 12.875 1.00 88.44 94 CYS A C 1
ATOM 769 O O . CYS A 1 94 ? -3.109 8.192 12.956 1.00 88.44 94 CYS A O 1
ATOM 771 N N . GLY A 1 95 ? -4.654 9.150 11.677 1.00 76.31 95 GLY A N 1
ATOM 772 C CA . GLY A 1 95 ? -4.119 8.655 10.400 1.00 76.31 95 GLY A CA 1
ATOM 773 C C . GLY A 1 95 ? -2.769 9.241 9.955 1.00 76.31 95 GLY A C 1
ATOM 774 O O . GLY A 1 95 ? -2.385 9.051 8.804 1.00 76.31 95 GLY A O 1
ATOM 775 N N . GLY A 1 96 ? -2.079 10.027 10.791 1.00 72.88 96 GLY A N 1
ATOM 776 C CA . GLY A 1 96 ? -0.734 10.529 10.489 1.00 72.88 96 GLY A CA 1
ATOM 777 C C . GLY A 1 96 ? 0.337 9.434 10.564 1.00 72.88 96 GLY A C 1
ATOM 778 O O . GLY A 1 96 ? 0.189 8.456 11.290 1.00 72.88 96 GLY A O 1
ATOM 779 N N . THR A 1 97 ? 1.457 9.616 9.858 1.00 68.25 97 THR A N 1
ATOM 780 C CA . THR A 1 97 ? 2.540 8.614 9.787 1.00 68.25 97 THR A CA 1
ATOM 781 C C . THR A 1 97 ? 3.199 8.294 11.135 1.00 68.25 97 THR A C 1
ATOM 783 O O . THR A 1 97 ? 3.814 7.240 11.267 1.00 68.25 97 THR A O 1
ATOM 786 N N . ASP A 1 98 ? 3.059 9.176 12.129 1.00 75.75 98 ASP A N 1
ATOM 787 C CA . ASP A 1 98 ? 3.692 9.080 13.457 1.00 75.75 98 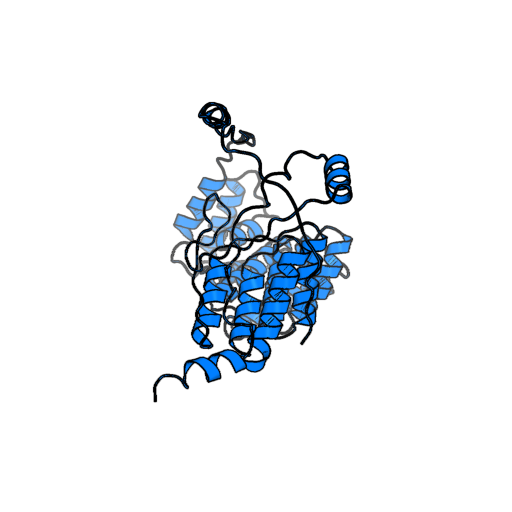ASP A CA 1
ATOM 788 C C . ASP A 1 98 ? 2.700 8.826 14.594 1.00 75.75 98 ASP A C 1
ATOM 790 O O . ASP A 1 98 ? 3.045 8.933 15.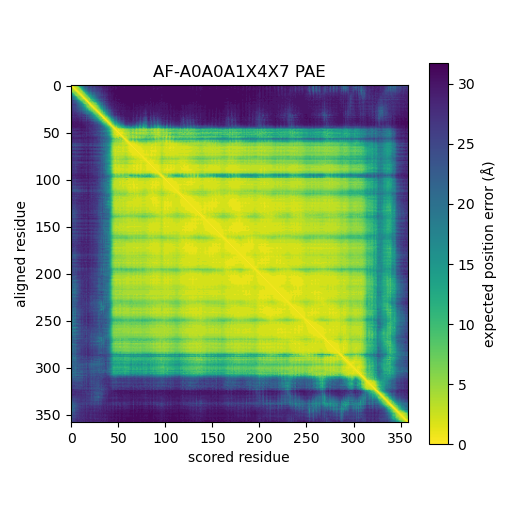765 1.00 75.75 98 ASP A O 1
ATOM 794 N N . GLN A 1 99 ? 1.450 8.504 14.265 1.00 85.69 99 GLN A N 1
ATOM 795 C CA . GLN A 1 99 ? 0.357 8.489 15.237 1.00 85.69 99 GLN A CA 1
ATOM 796 C C . GLN A 1 99 ? -0.094 7.077 15.627 1.00 85.69 99 GLN A C 1
ATOM 798 O O . GLN A 1 99 ? -1.156 6.919 16.225 1.00 85.69 99 GLN A O 1
ATOM 803 N N . LEU A 1 100 ? 0.718 6.047 15.357 1.00 93.19 100 LEU A N 1
ATOM 804 C CA . LEU A 1 100 ? 0.400 4.681 15.779 1.00 93.19 100 LEU A CA 1
ATOM 805 C C . LEU A 1 100 ? 0.304 4.559 17.306 1.00 93.19 100 LEU A C 1
ATOM 807 O O . LEU A 1 100 ? -0.656 3.975 17.798 1.00 93.19 100 LEU A O 1
ATOM 811 N N . SER A 1 101 ? 1.232 5.157 18.061 1.00 92.94 101 SER A N 1
ATOM 812 C CA . SER A 1 101 ? 1.169 5.163 19.533 1.00 92.94 101 SER A CA 1
ATOM 813 C C . SER A 1 101 ? -0.114 5.823 20.045 1.00 92.94 101 SER A C 1
ATOM 815 O O . SER A 1 101 ? -0.779 5.304 20.941 1.00 92.94 101 SER A O 1
ATOM 817 N N . LEU A 1 102 ? -0.525 6.916 19.399 1.00 93.38 102 LEU A N 1
ATOM 818 C CA . LEU A 1 102 ? -1.744 7.635 19.745 1.00 93.38 102 LEU A CA 1
ATOM 819 C C . LEU A 1 102 ? -3.000 6.806 19.423 1.00 93.38 102 LEU A C 1
ATOM 821 O O . LEU A 1 102 ? -3.915 6.719 20.232 1.00 93.38 102 LEU A O 1
ATOM 825 N N . ALA A 1 103 ? -3.021 6.125 18.276 1.00 94.94 103 ALA A N 1
ATOM 826 C CA . ALA A 1 103 ? -4.097 5.203 17.929 1.00 94.94 103 ALA A CA 1
ATOM 827 C C . ALA A 1 103 ? -4.186 4.028 18.920 1.00 94.94 103 ALA A C 1
ATOM 829 O O . ALA A 1 103 ? -5.283 3.655 19.333 1.00 94.94 103 ALA A O 1
ATOM 830 N N . LYS A 1 104 ? -3.041 3.469 19.336 1.00 94.69 104 LYS A N 1
ATOM 831 C CA . LYS A 1 104 ? -2.978 2.384 20.326 1.00 94.69 104 LYS A CA 1
ATOM 832 C C . LYS A 1 104 ? -3.457 2.835 21.707 1.00 94.69 104 LYS A C 1
ATOM 834 O O . LYS A 1 104 ? -4.218 2.095 22.326 1.00 94.69 104 LYS A O 1
ATOM 839 N N . SER A 1 105 ? -3.090 4.035 22.164 1.00 95.06 105 SER A N 1
ATOM 840 C CA . SER A 1 105 ? -3.599 4.572 23.439 1.00 95.06 105 SER A CA 1
ATOM 841 C C . SER A 1 105 ? -5.113 4.800 23.404 1.00 95.06 105 SER A C 1
ATOM 843 O O . SER A 1 105 ? -5.795 4.481 24.371 1.00 95.06 105 SER A O 1
ATOM 845 N N . TYR A 1 106 ? -5.675 5.225 22.269 1.00 96.00 106 TYR A N 1
ATOM 846 C CA . TYR A 1 106 ? -7.129 5.315 22.128 1.00 96.00 106 TYR A CA 1
ATOM 847 C C . TYR A 1 106 ? -7.824 3.941 22.162 1.00 96.00 106 TYR A C 1
ATOM 849 O O . TYR A 1 106 ? -8.861 3.780 22.800 1.00 96.00 106 TYR A O 1
ATOM 857 N N . VAL A 1 107 ? -7.251 2.921 21.513 1.00 95.44 107 VAL A N 1
ATOM 858 C CA . VAL A 1 107 ? -7.778 1.543 21.583 1.00 95.44 107 VAL A CA 1
ATOM 859 C C . VAL A 1 107 ? -7.695 0.987 23.006 1.00 95.44 107 VAL A C 1
ATOM 861 O O . VAL A 1 107 ? -8.614 0.296 23.438 1.00 95.44 107 VAL A O 1
ATOM 864 N N . HIS A 1 108 ? -6.626 1.302 23.739 1.00 94.50 108 HIS A N 1
ATOM 865 C CA . HIS A 1 108 ? -6.496 0.962 25.154 1.00 94.50 108 HIS A CA 1
ATOM 866 C C . HIS A 1 108 ? -7.616 1.603 25.985 1.00 94.50 108 HIS A C 1
ATOM 868 O O . HIS A 1 108 ? -8.342 0.889 26.668 1.00 94.50 108 HIS A O 1
ATOM 874 N N . TYR A 1 109 ? -7.832 2.914 25.837 1.00 96.12 109 TYR A N 1
ATOM 875 C CA . TYR A 1 109 ? -8.937 3.632 26.479 1.00 96.12 109 TYR A CA 1
ATOM 876 C C . TYR A 1 109 ? -10.307 2.978 26.218 1.00 96.12 109 TYR A C 1
ATOM 878 O O . TYR A 1 109 ? -11.113 2.820 27.136 1.00 96.12 109 TYR A O 1
ATOM 886 N N . LEU A 1 110 ? -10.579 2.556 24.974 1.00 96.00 110 LEU A N 1
ATOM 887 C CA . LEU A 1 110 ? -11.831 1.864 24.649 1.00 96.00 110 LEU A CA 1
ATOM 888 C C . LEU A 1 110 ? -11.979 0.563 25.449 1.00 96.00 110 LEU A C 1
ATOM 890 O O . LEU A 1 110 ? -13.042 0.331 26.023 1.00 96.00 110 LEU A O 1
ATOM 894 N N . ARG A 1 111 ? -10.915 -0.244 25.535 1.00 93.94 111 ARG A N 1
ATOM 895 C CA . ARG A 1 111 ? -10.918 -1.513 26.279 1.00 93.94 111 ARG A CA 1
ATOM 896 C C . ARG A 1 111 ? -11.139 -1.303 27.777 1.00 93.94 111 ARG A C 1
ATOM 898 O O . ARG A 1 111 ? -11.956 -2.016 28.352 1.00 93.94 111 ARG A O 1
ATOM 905 N N . GLU A 1 112 ? -10.505 -0.295 28.377 1.00 94.31 112 GLU A N 1
ATOM 906 C CA . GLU A 1 112 ? -10.716 0.072 29.790 1.00 94.31 112 GLU A CA 1
ATOM 907 C C . GLU A 1 112 ? -12.164 0.509 30.067 1.00 94.31 112 GLU A C 1
ATOM 909 O O . GLU A 1 112 ? -12.723 0.235 31.128 1.00 94.31 112 GLU A O 1
ATOM 914 N N . CYS A 1 113 ? -12.829 1.112 29.078 1.00 93.25 113 CYS A N 1
ATOM 915 C CA . CYS A 1 113 ? -14.254 1.437 29.146 1.00 93.25 113 CYS A CA 1
ATOM 916 C C . CYS A 1 113 ? -15.184 0.233 28.882 1.00 93.25 113 CYS A C 1
ATOM 918 O O . CYS A 1 113 ? -16.402 0.412 28.815 1.00 93.25 113 CYS A O 1
ATOM 920 N N . GLY A 1 114 ? -14.647 -0.974 28.668 1.00 93.75 114 GLY A N 1
ATOM 921 C CA . GLY A 1 114 ? -15.418 -2.154 28.266 1.00 93.75 114 GLY A CA 1
ATOM 922 C C . GLY A 1 114 ? -15.996 -2.059 26.848 1.00 93.75 114 GLY A C 1
ATOM 923 O O . GLY A 1 114 ? -16.975 -2.736 26.529 1.00 93.75 114 GLY A O 1
ATOM 924 N N . LEU A 1 115 ? -15.429 -1.195 25.999 1.00 93.19 115 LEU A N 1
ATOM 925 C CA . LEU A 1 115 ? -15.835 -0.992 24.612 1.00 93.19 115 LEU A CA 1
ATOM 926 C C . LEU A 1 115 ? -14.871 -1.695 23.657 1.00 93.19 115 LEU A C 1
ATOM 928 O O . LEU A 1 115 ? -13.652 -1.653 23.803 1.00 93.19 115 LEU A O 1
ATOM 932 N N . GLU A 1 116 ? -15.433 -2.282 22.607 1.00 90.38 116 GLU A N 1
ATOM 933 C CA . GLU A 1 116 ? -14.664 -2.911 21.538 1.00 90.38 116 GLU A CA 1
ATOM 934 C C . GLU A 1 116 ? -14.685 -2.047 20.273 1.00 90.38 116 GLU A C 1
ATOM 936 O O . GLU A 1 116 ? -15.763 -1.594 19.865 1.00 90.38 116 GLU A O 1
ATOM 941 N N . PRO A 1 117 ? -13.534 -1.845 19.600 1.00 93.00 117 PRO A N 1
ATOM 942 C CA . PRO A 1 117 ? -13.517 -1.199 18.298 1.00 93.00 117 PRO A CA 1
ATOM 943 C C . PRO A 1 117 ? -14.445 -1.924 17.319 1.00 93.00 117 PRO A C 1
ATOM 945 O O . PRO A 1 117 ? -14.422 -3.148 17.179 1.00 93.00 117 PRO A O 1
ATOM 948 N N . ASN A 1 118 ? -15.275 -1.158 16.616 1.00 92.19 118 ASN A N 1
ATOM 949 C CA . ASN A 1 118 ? -16.127 -1.709 15.571 1.00 92.19 118 ASN A CA 1
ATOM 950 C C . ASN A 1 118 ? -15.345 -1.935 14.261 1.00 92.19 118 ASN A C 1
ATOM 952 O O . ASN A 1 118 ? -14.166 -1.600 14.136 1.00 92.19 118 ASN A O 1
ATOM 956 N N . LEU A 1 119 ? -16.024 -2.482 13.250 1.00 92.88 119 LEU A N 1
ATOM 957 C CA . LEU A 1 119 ? -15.428 -2.812 11.953 1.00 92.88 119 LEU A CA 1
ATOM 958 C C . LEU A 1 119 ? -14.765 -1.609 11.261 1.00 92.88 119 LEU A C 1
ATOM 960 O O . LEU A 1 119 ? -13.671 -1.728 10.710 1.00 92.88 119 LEU A O 1
ATOM 964 N N . ALA A 1 120 ? -15.401 -0.436 11.321 1.00 93.75 120 ALA A N 1
ATOM 965 C CA . ALA A 1 120 ? -14.853 0.785 10.741 1.00 93.75 120 ALA A CA 1
ATOM 966 C C . ALA A 1 120 ? -13.609 1.259 11.510 1.00 93.75 120 ALA A C 1
ATOM 968 O O . ALA A 1 120 ? -12.628 1.670 10.888 1.00 93.75 120 ALA A O 1
ATOM 969 N N . SER A 1 121 ? -13.623 1.152 12.840 1.00 95.38 121 SER A N 1
ATOM 970 C CA . SER A 1 121 ? -12.482 1.456 13.707 1.00 95.38 121 SER A CA 1
ATOM 971 C C . SER A 1 121 ? -11.292 0.540 13.419 1.00 95.38 121 SER A C 1
ATOM 973 O O . SER A 1 121 ? -10.193 1.035 13.168 1.00 95.38 121 SER A O 1
ATOM 975 N N . PHE A 1 122 ? -11.508 -0.778 13.339 1.00 96.06 122 PHE A N 1
ATOM 976 C CA . PHE A 1 122 ? -10.467 -1.720 12.917 1.00 96.06 122 PHE A CA 1
ATOM 977 C C . PHE A 1 122 ? -9.926 -1.382 11.532 1.00 96.06 122 PHE A C 1
ATOM 979 O O . PHE A 1 122 ? -8.714 -1.345 11.335 1.00 96.06 122 PHE A O 1
ATOM 986 N N . GLY A 1 123 ? -10.809 -1.052 10.587 1.00 95.56 123 GLY A N 1
ATOM 987 C CA . GLY A 1 123 ? -10.394 -0.665 9.246 1.00 95.56 123 GLY A CA 1
ATOM 988 C C . GLY A 1 123 ? -9.459 0.548 9.222 1.00 95.56 123 GLY A C 1
ATOM 989 O O . GLY A 1 123 ? -8.488 0.571 8.465 1.00 95.56 123 GLY A O 1
ATOM 990 N N . ARG A 1 124 ? -9.704 1.546 10.082 1.00 95.62 124 ARG A N 1
ATOM 991 C CA . ARG A 1 124 ? -8.811 2.704 10.245 1.00 95.62 124 ARG A CA 1
ATOM 992 C C . ARG A 1 124 ? -7.487 2.311 10.880 1.00 95.62 124 ARG A C 1
ATOM 994 O O . ARG A 1 124 ? -6.445 2.697 10.361 1.00 95.62 124 ARG A O 1
ATOM 1001 N N . LEU A 1 125 ? -7.527 1.512 11.939 1.00 96.62 125 LEU A N 1
ATOM 1002 C CA . LEU A 1 125 ? -6.333 1.059 12.644 1.00 96.62 125 LEU A CA 1
ATOM 1003 C C . LEU A 1 125 ? -5.385 0.259 11.732 1.00 96.62 125 LEU A C 1
ATOM 1005 O O . LEU A 1 125 ? -4.191 0.540 11.698 1.00 96.62 125 LEU A O 1
ATOM 1009 N N . LEU A 1 126 ? -5.911 -0.657 10.911 1.00 97.44 126 LEU A N 1
ATOM 1010 C CA . LEU A 1 126 ? -5.122 -1.433 9.940 1.00 97.44 126 LEU A CA 1
ATOM 1011 C C . LEU A 1 126 ? -4.394 -0.534 8.925 1.00 97.44 126 LEU A C 1
ATOM 1013 O O . LEU A 1 126 ? -3.242 -0.786 8.572 1.00 97.44 126 LEU A O 1
ATOM 1017 N N . ARG A 1 127 ? -5.025 0.568 8.498 1.00 95.38 127 ARG A N 1
ATOM 1018 C CA . ARG A 1 127 ? -4.392 1.565 7.617 1.00 95.38 127 ARG A CA 1
ATOM 1019 C C . ARG A 1 127 ? -3.313 2.386 8.323 1.00 95.38 127 ARG A C 1
ATOM 1021 O O . ARG A 1 127 ? -2.346 2.784 7.673 1.00 95.38 127 ARG A O 1
ATOM 1028 N N . ILE A 1 128 ? -3.455 2.635 9.625 1.00 95.62 128 ILE A N 1
ATOM 1029 C CA . ILE A 1 128 ? -2.414 3.293 10.430 1.00 95.62 128 ILE A CA 1
ATOM 1030 C C . ILE A 1 128 ? -1.196 2.374 10.528 1.00 95.62 128 ILE A C 1
ATOM 1032 O O . ILE A 1 128 ? -0.098 2.815 10.197 1.00 95.62 128 ILE A O 1
ATOM 1036 N N . TYR A 1 129 ? -1.388 1.089 10.854 1.00 96.81 129 TYR A N 1
ATOM 1037 C CA . TYR A 1 129 ? -0.301 0.101 10.838 1.00 96.81 129 TYR A CA 1
ATOM 1038 C C . TYR A 1 129 ? 0.417 0.057 9.486 1.00 96.81 129 TYR A C 1
ATOM 1040 O O . TYR A 1 129 ? 1.644 0.100 9.447 1.00 96.81 129 TYR A O 1
ATOM 1048 N N . ASN A 1 130 ? -0.328 0.028 8.377 1.00 96.00 130 ASN A N 1
ATOM 1049 C CA . ASN A 1 130 ? 0.244 0.062 7.029 1.00 96.00 130 ASN A CA 1
ATOM 1050 C C . ASN A 1 130 ? 1.064 1.332 6.754 1.00 96.00 130 ASN A C 1
ATOM 1052 O O . ASN A 1 130 ? 2.190 1.263 6.263 1.00 96.00 130 ASN A O 1
ATOM 1056 N N . SER A 1 131 ? 0.538 2.496 7.135 1.00 94.62 131 SER A N 1
ATOM 1057 C CA . SER A 1 131 ? 1.243 3.771 6.973 1.00 94.62 131 SER A CA 1
ATOM 1058 C C . SER A 1 131 ? 2.545 3.794 7.780 1.00 94.62 131 SER A C 1
ATOM 1060 O O . SER A 1 131 ? 3.584 4.231 7.282 1.00 94.62 131 SER A O 1
ATOM 1062 N N . THR A 1 132 ? 2.514 3.282 9.012 1.00 95.06 132 THR A N 1
ATOM 1063 C CA . THR A 1 132 ? 3.697 3.156 9.868 1.00 95.06 132 THR A CA 1
ATOM 1064 C C . THR A 1 132 ? 4.703 2.145 9.318 1.00 95.06 132 THR A C 1
ATOM 1066 O O . THR A 1 132 ? 5.899 2.434 9.319 1.00 95.06 132 THR A O 1
ATOM 1069 N N . TYR A 1 133 ? 4.240 1.009 8.788 1.00 95.31 133 TYR A N 1
ATOM 1070 C CA . TYR A 1 133 ? 5.077 0.005 8.127 1.00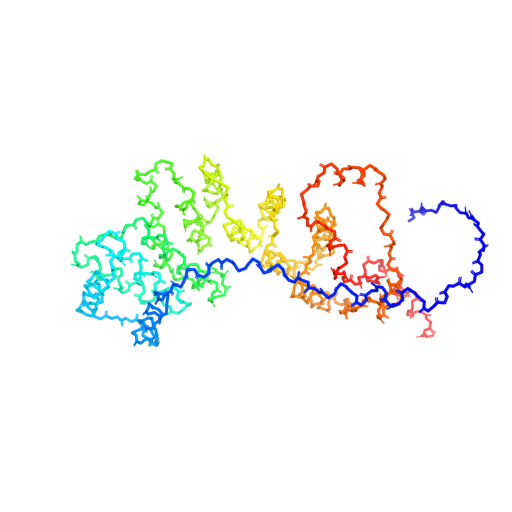 95.31 133 TYR A CA 1
ATOM 1071 C C . TYR A 1 133 ? 5.892 0.626 6.987 1.00 95.31 133 TYR A C 1
ATOM 1073 O O . TYR A 1 133 ? 7.119 0.531 6.986 1.00 95.31 133 TYR A O 1
ATOM 1081 N N . HIS A 1 134 ? 5.236 1.343 6.069 1.00 93.44 134 HIS A N 1
ATOM 1082 C CA . HIS A 1 134 ? 5.913 2.007 4.949 1.00 93.44 134 HIS A CA 1
ATOM 1083 C C . HIS A 1 134 ? 6.866 3.108 5.407 1.00 93.44 134 HIS A C 1
ATOM 1085 O O . HIS A 1 134 ? 8.001 3.178 4.937 1.00 93.44 134 HIS A O 1
ATOM 1091 N N . LYS A 1 135 ? 6.451 3.935 6.375 1.00 92.94 135 LYS A N 1
ATOM 1092 C CA . LYS A 1 135 ? 7.304 4.996 6.931 1.00 92.94 135 LYS A CA 1
ATOM 1093 C C . LYS A 1 135 ? 8.589 4.434 7.551 1.00 92.94 135 LYS A C 1
ATOM 1095 O O . LYS A 1 135 ? 9.650 5.036 7.421 1.00 92.94 135 LYS A O 1
ATOM 1100 N N . ARG A 1 136 ? 8.503 3.272 8.204 1.00 93.81 136 ARG A N 1
ATOM 1101 C CA . ARG A 1 136 ? 9.633 2.571 8.834 1.00 93.81 136 ARG A CA 1
ATOM 1102 C C . ARG A 1 136 ? 10.375 1.637 7.860 1.00 93.81 136 ARG A C 1
ATOM 1104 O O . ARG A 1 136 ? 11.031 0.692 8.294 1.00 93.81 136 ARG A O 1
ATOM 1111 N N . GLY A 1 137 ? 10.276 1.876 6.550 1.00 91.44 137 GLY A N 1
ATOM 1112 C CA . GLY A 1 137 ? 11.081 1.202 5.525 1.00 91.44 137 GLY A CA 1
ATOM 1113 C C . GLY A 1 137 ? 10.451 -0.035 4.883 1.00 91.44 137 GLY A C 1
ATOM 1114 O O . GLY A 1 137 ? 11.110 -0.677 4.071 1.00 91.44 137 GLY A O 1
ATOM 1115 N N . GLY A 1 138 ? 9.207 -0.380 5.223 1.00 92.25 138 GLY A N 1
ATOM 1116 C CA . GLY A 1 138 ? 8.421 -1.386 4.510 1.00 92.25 138 GLY A CA 1
ATOM 1117 C C . GLY A 1 138 ? 9.023 -2.795 4.485 1.00 92.25 138 GLY A C 1
ATOM 1118 O O . GLY A 1 138 ? 8.909 -3.488 3.473 1.00 92.25 138 GLY A O 1
ATOM 1119 N N . ASN A 1 139 ? 9.652 -3.234 5.575 1.00 91.12 139 ASN A N 1
ATOM 1120 C CA . ASN A 1 139 ? 10.306 -4.537 5.695 1.00 91.12 139 ASN A CA 1
ATOM 1121 C C . ASN A 1 139 ? 9.891 -5.285 6.978 1.00 91.12 139 ASN A C 1
ATOM 1123 O O . ASN A 1 139 ? 9.106 -4.799 7.792 1.00 91.12 139 ASN A O 1
ATOM 1127 N N . ASP A 1 140 ? 10.424 -6.491 7.183 1.00 89.19 140 ASP A N 1
ATOM 1128 C CA . ASP A 1 140 ? 10.031 -7.356 8.303 1.00 89.19 140 ASP A CA 1
ATOM 1129 C C . ASP A 1 140 ? 10.404 -6.798 9.688 1.00 89.19 140 ASP A C 1
ATOM 1131 O O . ASP A 1 140 ? 9.920 -7.324 10.686 1.00 89.19 140 ASP A O 1
ATOM 1135 N N . THR A 1 141 ? 11.205 -5.737 9.786 1.00 92.94 141 THR A N 1
ATOM 1136 C CA . THR A 1 141 ? 11.533 -5.055 11.055 1.00 92.94 141 THR A CA 1
ATOM 1137 C C . THR A 1 141 ? 10.759 -3.751 11.258 1.00 92.94 141 THR A C 1
ATOM 1139 O O . THR A 1 141 ? 10.850 -3.145 12.320 1.00 92.94 141 THR A O 1
ATOM 1142 N N . SER A 1 142 ? 9.953 -3.331 10.277 1.00 95.12 142 SER A N 1
ATOM 1143 C CA . SER A 1 142 ? 9.220 -2.061 10.328 1.00 95.12 142 SER A CA 1
ATOM 1144 C C . SER A 1 142 ? 8.117 -2.028 11.390 1.00 95.12 142 SER A C 1
ATOM 1146 O O . SER A 1 142 ? 7.797 -0.952 11.887 1.00 95.12 142 SER A O 1
ATOM 1148 N N . LEU A 1 143 ? 7.551 -3.179 11.762 1.00 96.31 143 LEU A N 1
ATOM 1149 C CA . LEU A 1 143 ? 6.612 -3.309 12.883 1.00 96.31 143 LEU A CA 1
ATOM 1150 C C . LEU A 1 143 ? 7.148 -4.288 13.932 1.00 96.31 143 LEU A C 1
ATOM 1152 O O . LEU A 1 143 ? 7.779 -5.293 13.574 1.00 96.31 143 LEU A O 1
ATOM 1156 N N . THR A 1 144 ? 6.852 -4.025 15.207 1.00 96.50 144 THR A N 1
ATOM 1157 C CA . THR A 1 144 ? 7.203 -4.924 16.317 1.00 96.50 144 THR A CA 1
ATOM 1158 C C . THR A 1 144 ? 6.399 -6.234 16.251 1.00 96.50 144 THR A C 1
ATOM 1160 O O . THR A 1 144 ? 5.378 -6.302 15.554 1.00 96.50 144 THR A O 1
ATOM 1163 N N . PRO A 1 145 ? 6.834 -7.309 16.938 1.00 97.31 145 PRO A N 1
ATOM 1164 C CA . PRO A 1 145 ? 6.055 -8.543 17.033 1.00 97.31 145 PRO A CA 1
ATOM 1165 C C . PRO A 1 145 ? 4.638 -8.315 17.572 1.00 97.31 145 PRO A C 1
ATOM 1167 O O . PRO A 1 145 ? 3.688 -8.867 17.025 1.00 97.31 145 PRO A O 1
ATOM 1170 N N . GLU A 1 146 ? 4.487 -7.447 18.571 1.00 96.88 146 GLU A N 1
ATOM 1171 C CA . GLU A 1 146 ? 3.203 -7.104 19.188 1.00 96.88 146 GLU A CA 1
ATOM 1172 C C . GLU A 1 146 ? 2.308 -6.345 18.204 1.00 96.88 146 GLU A C 1
ATOM 1174 O O . GLU A 1 146 ? 1.141 -6.678 18.053 1.00 96.88 146 GLU A O 1
ATOM 1179 N N . GLU A 1 147 ? 2.858 -5.372 17.466 1.00 97.19 147 GLU A N 1
ATOM 1180 C CA . GLU A 1 147 ? 2.115 -4.638 16.431 1.00 97.19 147 GLU A CA 1
ATOM 1181 C C . GLU A 1 147 ? 1.620 -5.565 15.307 1.00 97.19 147 GLU A C 1
ATOM 1183 O O . GLU A 1 147 ? 0.534 -5.366 14.766 1.00 97.19 147 GLU A O 1
ATOM 1188 N N . LYS A 1 148 ? 2.390 -6.599 14.950 1.00 98.12 148 LYS A N 1
ATOM 1189 C CA . LYS A 1 148 ? 1.946 -7.612 13.981 1.00 98.12 148 LYS A CA 1
ATOM 1190 C C . LYS A 1 148 ? 0.897 -8.541 14.571 1.00 98.12 148 LYS A C 1
ATOM 1192 O O . LYS A 1 148 ? -0.035 -8.900 13.856 1.00 98.12 148 LYS A O 1
ATOM 1197 N N . GLN A 1 149 ? 1.044 -8.923 15.837 1.00 98.06 149 GLN A N 1
ATOM 1198 C CA . GLN A 1 149 ? 0.058 -9.749 16.521 1.00 98.06 149 GLN A CA 1
ATOM 1199 C C . GLN A 1 149 ? -1.283 -9.017 16.622 1.00 98.06 149 GLN A C 1
ATOM 1201 O O . GLN A 1 149 ? -2.299 -9.605 16.274 1.00 98.06 149 GLN A O 1
ATOM 1206 N N . ASP A 1 150 ? -1.277 -7.715 16.933 1.00 97.25 150 ASP A N 1
ATOM 1207 C CA . ASP A 1 150 ? -2.480 -6.872 16.934 1.00 97.25 150 ASP A CA 1
ATOM 1208 C C . ASP A 1 150 ? -3.251 -6.990 15.596 1.00 97.25 150 ASP A C 1
ATOM 1210 O O . ASP A 1 150 ? -4.473 -7.134 15.573 1.00 97.25 150 ASP A O 1
ATOM 1214 N N . ILE A 1 151 ? -2.543 -6.961 14.458 1.00 98.38 151 ILE A N 1
ATOM 1215 C CA . ILE A 1 151 ? -3.137 -7.106 13.116 1.00 98.38 151 ILE A CA 1
ATOM 1216 C C . ILE A 1 151 ? -3.743 -8.502 12.918 1.00 98.38 151 ILE A C 1
ATOM 1218 O O . ILE A 1 151 ? -4.840 -8.626 12.366 1.00 98.38 151 ILE A O 1
ATOM 1222 N N . LEU A 1 152 ? -3.028 -9.548 13.338 1.00 98.50 152 LEU A N 1
ATOM 1223 C CA . LEU A 1 152 ? -3.476 -10.935 13.205 1.00 98.50 152 LEU A CA 1
ATOM 1224 C C . LEU A 1 152 ? -4.696 -11.221 14.085 1.00 98.50 152 LEU A C 1
ATOM 1226 O O . LEU A 1 152 ? -5.622 -11.886 13.625 1.00 98.50 152 LEU A O 1
ATOM 1230 N N . ASP A 1 153 ? -4.749 -10.655 15.288 1.00 97.38 153 ASP A N 1
ATOM 1231 C CA . ASP A 1 153 ? -5.888 -10.784 16.198 1.00 97.38 153 ASP A CA 1
ATOM 1232 C C . ASP A 1 153 ? -7.140 -10.122 15.608 1.00 97.38 153 ASP A C 1
ATOM 1234 O O . ASP A 1 153 ? -8.233 -10.692 15.648 1.00 97.38 153 ASP A O 1
ATOM 1238 N N . ILE A 1 154 ? -6.988 -8.946 14.983 1.00 97.25 154 ILE A N 1
ATOM 1239 C CA . ILE A 1 154 ? -8.080 -8.284 14.253 1.00 97.25 154 ILE A CA 1
ATOM 1240 C C . ILE A 1 154 ? -8.568 -9.171 13.103 1.00 97.25 154 ILE A C 1
ATOM 1242 O O . ILE A 1 154 ? -9.777 -9.347 12.934 1.00 97.25 154 ILE A O 1
ATOM 1246 N N . TYR A 1 155 ? -7.650 -9.738 12.316 1.00 97.94 155 TYR A N 1
ATOM 1247 C CA . TYR A 1 155 ? -8.003 -10.645 11.224 1.00 97.94 155 TYR A CA 1
ATOM 1248 C C . TYR A 1 155 ? -8.764 -11.876 11.737 1.00 97.94 155 TYR A C 1
ATOM 1250 O O . TYR A 1 155 ? -9.862 -12.150 11.249 1.00 97.94 155 TYR A O 1
ATOM 1258 N N . ALA A 1 156 ? -8.233 -12.568 12.748 1.00 97.00 156 ALA A N 1
ATOM 1259 C CA . ALA A 1 156 ? -8.848 -13.755 13.336 1.00 97.00 156 ALA A CA 1
ATOM 1260 C C . ALA A 1 156 ? -10.261 -13.458 13.855 1.00 97.00 156 ALA A C 1
ATOM 1262 O O . ALA A 1 156 ? -11.211 -14.146 13.483 1.00 97.00 156 ALA A O 1
ATOM 1263 N N . LYS A 1 157 ? -10.425 -12.362 14.605 1.00 95.25 157 LYS A N 1
ATOM 1264 C CA . LYS A 1 157 ? -11.720 -11.920 15.141 1.00 95.25 157 LYS A CA 1
ATOM 1265 C C . LYS A 1 157 ? -12.759 -11.660 14.048 1.00 95.25 157 LYS A C 1
ATOM 1267 O O . LYS A 1 157 ? -13.938 -11.972 14.216 1.00 95.25 157 LYS A O 1
ATOM 1272 N N . LEU A 1 158 ? -12.351 -11.074 12.921 1.00 95.19 158 LEU A N 1
ATOM 1273 C CA . LEU A 1 158 ? -13.266 -10.826 11.805 1.00 95.19 158 LEU A CA 1
ATOM 1274 C C . LEU A 1 158 ? -13.618 -12.107 11.043 1.00 95.19 158 LEU A C 1
ATOM 1276 O O . LEU A 1 158 ? -14.769 -12.261 10.640 1.00 95.19 158 LEU A O 1
ATOM 1280 N N . ARG A 1 159 ? -12.664 -13.028 10.870 1.00 94.31 159 ARG A N 1
ATOM 1281 C CA . ARG A 1 159 ? -12.895 -14.315 10.194 1.00 94.31 159 ARG A CA 1
ATOM 1282 C C . ARG A 1 159 ? -13.731 -15.287 11.014 1.00 94.31 159 ARG A C 1
ATOM 1284 O O . ARG A 1 159 ? -14.520 -16.019 10.431 1.00 94.31 159 ARG A O 1
ATOM 1291 N N . GLU A 1 160 ? -13.599 -15.267 12.336 1.00 95.06 160 GLU A N 1
ATOM 1292 C CA . GLU A 1 160 ? -14.453 -16.048 13.235 1.00 95.06 160 GLU A CA 1
ATOM 1293 C C . GLU A 1 160 ? -15.919 -15.608 13.127 1.00 95.06 160 GLU A C 1
ATOM 1295 O O . GLU A 1 160 ? -16.831 -16.431 13.131 1.00 95.06 160 GLU A O 1
ATOM 1300 N N . ARG A 1 161 ? -16.152 -14.298 12.988 1.00 92.50 161 ARG A N 1
ATOM 1301 C CA . ARG A 1 161 ? -17.502 -13.728 12.957 1.00 92.50 161 ARG A CA 1
ATOM 1302 C C . ARG A 1 161 ? -18.161 -13.771 11.578 1.00 92.50 161 ARG A C 1
ATOM 1304 O O . ARG A 1 161 ? -19.389 -13.792 11.503 1.00 92.50 161 ARG A O 1
ATOM 1311 N N . TYR A 1 162 ? -17.374 -13.734 10.503 1.00 92.19 162 TYR A N 1
ATOM 1312 C CA . TYR A 1 162 ? -17.884 -13.604 9.140 1.00 92.19 162 TYR A CA 1
ATOM 1313 C C . TYR A 1 162 ? -17.125 -14.502 8.156 1.00 92.19 162 TYR A C 1
ATOM 1315 O O . TYR A 1 162 ? -15.938 -14.304 7.882 1.00 92.19 162 TYR A O 1
ATOM 1323 N N . GLU A 1 163 ? -17.849 -15.437 7.540 1.00 89.94 163 GLU A N 1
ATOM 1324 C CA . GLU A 1 163 ? -17.310 -16.313 6.495 1.00 89.94 163 GLU A CA 1
ATOM 1325 C C . GLU A 1 163 ? -16.963 -15.538 5.213 1.00 89.94 163 GLU A C 1
ATOM 1327 O O . GLU A 1 163 ? -15.891 -15.734 4.632 1.00 89.94 163 GLU A O 1
ATOM 1332 N N . ILE A 1 164 ? -17.835 -14.609 4.808 1.00 91.56 164 ILE A N 1
ATOM 1333 C CA . ILE A 1 164 ? -17.658 -13.725 3.651 1.00 91.56 164 ILE A CA 1
ATOM 1334 C C . ILE A 1 164 ? -17.641 -12.281 4.146 1.00 91.56 164 ILE A C 1
ATOM 1336 O O . ILE A 1 164 ? -18.520 -11.855 4.895 1.00 91.56 164 ILE A O 1
ATOM 1340 N N . LEU A 1 165 ? -16.629 -11.533 3.717 1.00 94.44 165 LEU A N 1
ATOM 1341 C CA . LEU A 1 165 ? -16.423 -10.135 4.075 1.00 94.44 165 LEU A CA 1
ATOM 1342 C C . LEU A 1 165 ? -16.782 -9.235 2.890 1.00 94.44 165 LEU A C 1
ATOM 1344 O O . LEU A 1 165 ? -16.596 -9.605 1.729 1.00 94.44 165 LEU A O 1
ATOM 1348 N N . ASP A 1 166 ? -17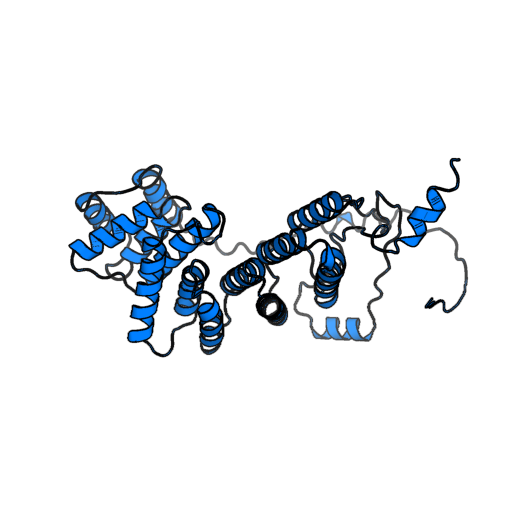.288 -8.038 3.181 1.00 94.12 166 ASP A N 1
ATOM 1349 C CA . ASP A 1 166 ? -17.498 -7.018 2.157 1.00 94.12 166 ASP A CA 1
ATOM 1350 C C . ASP A 1 166 ? -16.159 -6.471 1.634 1.00 94.12 166 ASP A C 1
ATOM 1352 O O . ASP A 1 166 ? -15.126 -6.534 2.309 1.00 94.12 166 ASP A O 1
ATOM 1356 N N . ALA A 1 167 ? -16.180 -5.880 0.437 1.00 94.62 167 ALA A N 1
ATOM 1357 C CA . ALA A 1 167 ? -14.975 -5.378 -0.211 1.00 94.62 167 ALA A CA 1
ATOM 1358 C C . ALA A 1 167 ? -14.186 -4.365 0.633 1.00 94.62 167 ALA A C 1
ATOM 1360 O O . ALA A 1 167 ? -12.960 -4.433 0.664 1.00 94.62 167 ALA A O 1
ATOM 1361 N N . SER A 1 168 ? -14.852 -3.454 1.351 1.00 95.06 168 SER A N 1
ATOM 1362 C CA . SER A 1 168 ? -14.159 -2.461 2.182 1.00 95.06 168 SER A CA 1
ATOM 1363 C C . SER A 1 168 ? -13.419 -3.139 3.335 1.00 95.06 168 SER A C 1
ATOM 1365 O O . SER A 1 168 ? -12.273 -2.792 3.636 1.00 95.06 168 SER A O 1
ATOM 1367 N N . THR A 1 169 ? -14.038 -4.139 3.957 1.00 96.12 169 THR A N 1
ATOM 1368 C CA . THR A 1 169 ? -13.405 -4.932 5.013 1.00 96.12 169 THR A CA 1
ATOM 1369 C C . THR A 1 169 ? -12.229 -5.751 4.490 1.00 96.12 169 THR A C 1
ATOM 1371 O O . THR A 1 169 ? -11.152 -5.700 5.088 1.00 96.12 169 THR A O 1
ATOM 1374 N N . CYS A 1 170 ? -12.390 -6.441 3.355 1.00 97.75 170 CYS A N 1
ATOM 1375 C CA . CYS A 1 170 ? -11.298 -7.158 2.692 1.00 97.75 170 CYS A CA 1
ATOM 1376 C C . CYS A 1 170 ? -10.109 -6.235 2.414 1.00 97.75 170 CYS A C 1
ATOM 1378 O O . CYS A 1 170 ? -8.981 -6.563 2.769 1.00 97.75 170 CYS A O 1
ATOM 1380 N N . GLU A 1 171 ? -10.351 -5.062 1.827 1.00 97.19 171 GLU A N 1
ATOM 1381 C CA . GLU A 1 171 ? -9.287 -4.108 1.521 1.00 97.19 171 GLU A CA 1
ATOM 1382 C C . GLU A 1 171 ? -8.566 -3.623 2.775 1.00 97.19 171 GLU A C 1
ATOM 1384 O O . GLU A 1 171 ? -7.339 -3.585 2.799 1.00 97.19 171 GLU A O 1
ATOM 1389 N N . ASN A 1 172 ? -9.298 -3.277 3.836 1.00 97.44 172 ASN A N 1
ATOM 1390 C CA . ASN A 1 172 ? -8.672 -2.854 5.085 1.00 97.44 172 ASN A CA 1
ATOM 1391 C C . ASN A 1 172 ? -7.803 -3.963 5.697 1.00 97.44 172 ASN A C 1
ATOM 1393 O O . ASN A 1 172 ? -6.715 -3.674 6.193 1.00 97.44 172 ASN A O 1
ATO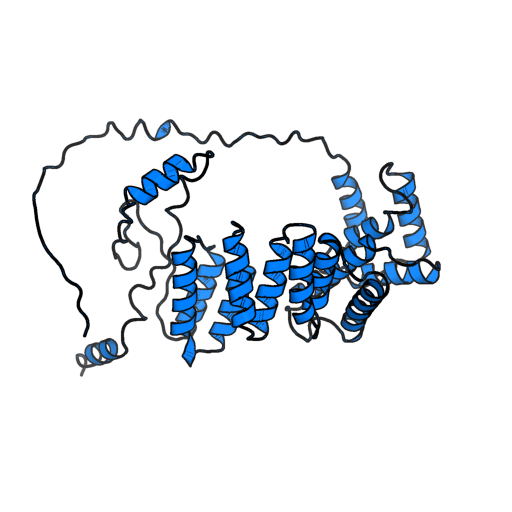M 1397 N N . LEU A 1 173 ? -8.242 -5.223 5.622 1.00 98.38 173 LEU A N 1
ATOM 1398 C CA . LEU A 1 173 ? -7.438 -6.366 6.054 1.00 98.38 173 LEU A CA 1
ATOM 1399 C C . LEU A 1 173 ? -6.208 -6.577 5.176 1.00 98.38 173 LEU A C 1
ATOM 1401 O O . LEU A 1 173 ? -5.144 -6.852 5.718 1.00 98.38 173 LEU A O 1
ATOM 1405 N N . ILE A 1 174 ? -6.309 -6.373 3.859 1.00 98.56 174 ILE A N 1
ATOM 1406 C CA . ILE A 1 174 ? -5.149 -6.393 2.959 1.00 98.56 174 ILE A CA 1
ATOM 1407 C C . ILE A 1 174 ? -4.102 -5.378 3.426 1.00 98.56 174 ILE A C 1
ATOM 1409 O O . ILE A 1 174 ? -2.946 -5.756 3.594 1.00 98.56 174 ILE A O 1
ATOM 1413 N N . TYR A 1 175 ? -4.499 -4.130 3.713 1.00 97.69 175 TYR A N 1
ATOM 1414 C CA . TYR A 1 175 ? -3.577 -3.103 4.219 1.00 97.69 175 TYR A CA 1
ATOM 1415 C C . TYR A 1 175 ? -2.834 -3.543 5.489 1.00 97.69 175 TYR A C 1
ATOM 1417 O O . TYR A 1 175 ? -1.640 -3.279 5.614 1.00 97.69 175 TYR A O 1
ATOM 1425 N N . GLY A 1 176 ? -3.503 -4.226 6.420 1.00 97.75 176 GLY A N 1
ATOM 1426 C CA . GLY A 1 176 ? -2.843 -4.753 7.616 1.00 97.75 176 GLY A CA 1
ATOM 1427 C C . GLY A 1 176 ? -1.952 -5.964 7.330 1.00 97.75 176 GLY A C 1
ATOM 1428 O O . GLY A 1 176 ? -0.793 -5.994 7.736 1.00 97.75 176 GLY A O 1
ATOM 1429 N N . LEU A 1 177 ? -2.470 -6.967 6.618 1.00 98.38 177 LEU A N 1
ATOM 1430 C CA . LEU A 1 177 ? -1.793 -8.250 6.411 1.00 98.38 177 LEU A CA 1
ATOM 1431 C C . LEU A 1 177 ? -0.515 -8.129 5.579 1.00 98.38 177 LEU A C 1
ATOM 1433 O O . LEU A 1 177 ? 0.428 -8.880 5.820 1.00 98.38 177 LEU A O 1
ATOM 1437 N N . VAL A 1 178 ? -0.411 -7.158 4.663 1.00 97.94 178 VAL A N 1
ATOM 1438 C CA . VAL A 1 178 ? 0.857 -6.912 3.944 1.00 97.94 178 VAL A CA 1
ATOM 1439 C C . VAL A 1 178 ? 2.014 -6.540 4.876 1.00 97.94 178 VAL A C 1
ATOM 1441 O O . VAL A 1 178 ? 3.180 -6.729 4.524 1.00 97.94 178 VAL A O 1
ATOM 1444 N N . CYS A 1 179 ? 1.722 -6.087 6.093 1.00 97.12 179 CYS A N 1
ATOM 1445 C CA . CYS A 1 179 ? 2.720 -5.774 7.110 1.00 97.12 179 CYS A CA 1
ATOM 1446 C C . CYS A 1 179 ? 3.209 -7.015 7.884 1.00 97.12 179 CYS A C 1
ATOM 1448 O O . CYS A 1 179 ? 4.131 -6.908 8.697 1.00 97.12 179 CYS A O 1
ATOM 1450 N N . THR A 1 180 ? 2.614 -8.191 7.658 1.00 97.44 180 THR A N 1
ATOM 1451 C CA . THR A 1 180 ? 2.894 -9.428 8.403 1.00 97.44 180 THR A CA 1
ATOM 1452 C C . THR A 1 180 ? 3.467 -10.526 7.493 1.00 97.44 180 THR A C 1
ATOM 1454 O O . THR A 1 180 ? 3.748 -10.310 6.309 1.00 97.44 180 THR A O 1
ATOM 1457 N N . LYS A 1 181 ? 3.711 -11.714 8.067 1.00 95.69 181 LYS A N 1
ATOM 1458 C CA . LYS A 1 181 ? 4.120 -12.911 7.312 1.00 95.69 181 LYS A CA 1
ATOM 1459 C C . LYS A 1 181 ? 2.950 -13.551 6.551 1.00 95.69 181 LYS A C 1
ATOM 1461 O O . LYS A 1 181 ? 3.184 -14.168 5.523 1.00 95.69 181 LYS A O 1
ATOM 1466 N N . GLU A 1 182 ? 1.718 -13.316 6.999 1.00 96.12 182 GLU A N 1
ATOM 1467 C CA . GLU A 1 182 ? 0.456 -13.844 6.447 1.00 96.12 182 GLU A CA 1
ATOM 1468 C C . GLU A 1 182 ? -0.058 -13.022 5.246 1.00 96.12 182 GLU A C 1
ATOM 1470 O O . GLU A 1 182 ? -1.239 -13.045 4.906 1.00 96.12 182 GLU A O 1
ATOM 1475 N N . TRP A 1 183 ? 0.807 -12.238 4.597 1.00 97.44 183 TRP A N 1
ATOM 1476 C CA . TRP A 1 183 ? 0.392 -11.300 3.550 1.00 97.44 183 TRP A CA 1
ATOM 1477 C C . TRP A 1 183 ? -0.263 -11.981 2.340 1.00 97.44 183 TRP A C 1
ATOM 1479 O O . TRP A 1 183 ? -1.090 -11.361 1.671 1.00 97.44 183 TRP A O 1
ATOM 1489 N N . GLN A 1 184 ? 0.083 -13.244 2.062 1.00 97.31 184 GLN A N 1
ATOM 1490 C CA . GLN A 1 184 ? -0.473 -14.016 0.945 1.00 97.31 184 GLN A CA 1
ATOM 1491 C C . GLN A 1 184 ? -1.982 -14.234 1.095 1.00 97.31 184 GLN A C 1
ATOM 1493 O O . GLN A 1 184 ? -2.699 -14.176 0.100 1.00 97.31 184 GLN A O 1
ATOM 1498 N N . THR A 1 185 ? -2.484 -14.332 2.327 1.00 97.38 185 THR A N 1
ATOM 1499 C CA . THR A 1 185 ? -3.921 -14.355 2.643 1.00 97.38 185 THR A CA 1
ATOM 1500 C C . THR A 1 185 ? -4.648 -13.111 2.117 1.00 97.38 185 THR A C 1
ATOM 1502 O O . THR A 1 185 ? -5.840 -13.139 1.808 1.00 97.38 185 THR A O 1
ATOM 1505 N N . GLY A 1 186 ? -3.929 -12.000 1.937 1.00 97.75 186 GLY A N 1
ATOM 1506 C CA . GLY A 1 186 ? -4.448 -10.807 1.280 1.00 97.75 186 GLY A CA 1
ATOM 1507 C C . GLY A 1 186 ? -4.847 -11.026 -0.186 1.00 97.75 186 GLY A C 1
ATOM 1508 O O . GLY A 1 186 ? -5.769 -10.364 -0.657 1.00 97.75 186 GLY A O 1
ATOM 1509 N N . VAL A 1 187 ? -4.231 -11.972 -0.904 1.00 97.81 187 VAL A N 1
ATOM 1510 C CA . VAL A 1 187 ? -4.621 -12.328 -2.283 1.00 97.81 187 VAL A CA 1
ATOM 1511 C C . VAL A 1 187 ? -5.998 -12.997 -2.297 1.00 97.81 187 VAL A C 1
ATOM 1513 O O . VAL A 1 187 ? -6.845 -12.652 -3.124 1.00 97.81 187 VAL A O 1
ATOM 1516 N N . ASP A 1 188 ? -6.270 -13.879 -1.336 1.00 96.81 188 ASP A N 1
ATOM 1517 C CA . ASP A 1 188 ? -7.583 -14.512 -1.188 1.00 96.81 188 ASP A CA 1
ATOM 1518 C C . ASP A 1 188 ? -8.655 -13.489 -0.806 1.00 96.81 188 ASP A C 1
ATOM 1520 O O . ASP A 1 188 ? -9.747 -13.480 -1.375 1.00 96.81 188 ASP A O 1
ATOM 1524 N N . LEU A 1 189 ? -8.326 -12.555 0.093 1.00 97.88 189 LEU A N 1
ATOM 1525 C CA . LEU A 1 189 ? -9.208 -11.436 0.434 1.00 97.88 189 LEU A CA 1
ATOM 1526 C C . LEU A 1 189 ? -9.471 -10.518 -0.763 1.00 97.88 189 LEU A C 1
ATOM 1528 O O . LEU A 1 189 ? -10.586 -10.021 -0.923 1.00 97.88 189 LEU A O 1
ATOM 1532 N N . LEU A 1 190 ? -8.477 -10.305 -1.627 1.00 97.44 190 LEU A N 1
ATOM 1533 C CA . LEU A 1 190 ? -8.656 -9.532 -2.851 1.00 97.44 190 LEU A CA 1
ATOM 1534 C C . LEU A 1 190 ? -9.645 -10.238 -3.780 1.00 97.44 190 LEU A C 1
ATOM 1536 O O . LEU A 1 190 ? -10.547 -9.591 -4.308 1.00 97.44 190 LEU A O 1
ATOM 1540 N N . ASN A 1 191 ? -9.538 -11.558 -3.930 1.00 96.00 191 ASN A N 1
ATOM 1541 C CA . ASN A 1 191 ? -10.496 -12.347 -4.702 1.00 96.00 191 ASN A CA 1
ATOM 1542 C C . ASN A 1 191 ? -11.899 -12.324 -4.085 1.00 96.00 191 ASN A C 1
ATOM 1544 O O . ASN A 1 191 ? -12.874 -12.123 -4.805 1.00 96.00 191 ASN A O 1
ATOM 1548 N N . MET A 1 192 ? -12.007 -12.433 -2.760 1.00 96.06 192 MET A N 1
ATOM 1549 C CA . MET A 1 192 ? -13.278 -12.310 -2.043 1.00 96.06 192 MET A CA 1
ATOM 1550 C C . MET A 1 192 ? -13.925 -10.938 -2.262 1.00 96.06 192 MET A C 1
ATOM 1552 O O . MET A 1 192 ? -15.126 -10.856 -2.510 1.00 96.06 192 MET A O 1
ATOM 1556 N N . SER A 1 193 ? -13.140 -9.857 -2.252 1.00 95.81 193 SER A N 1
ATOM 1557 C CA . SER A 1 193 ? -13.673 -8.507 -2.461 1.00 95.81 193 SER A CA 1
ATOM 1558 C C . SER A 1 193 ? -14.354 -8.344 -3.827 1.00 95.81 193 SER A C 1
ATOM 1560 O O . SER A 1 193 ? -15.371 -7.653 -3.913 1.00 95.81 193 SER A O 1
ATOM 1562 N N . LYS A 1 194 ? -13.887 -9.073 -4.857 1.00 94.94 194 LYS A N 1
ATOM 1563 C CA . LYS A 1 194 ? -14.473 -9.094 -6.213 1.00 94.94 194 LYS A CA 1
ATOM 1564 C C . LYS A 1 194 ? -15.913 -9.610 -6.239 1.00 94.94 194 LYS A C 1
ATOM 1566 O O . LYS A 1 194 ? -16.638 -9.299 -7.179 1.00 94.94 194 LYS A O 1
ATOM 1571 N N . LEU A 1 195 ? -16.341 -10.362 -5.220 1.00 92.19 195 LEU A N 1
ATOM 1572 C CA . LEU A 1 195 ? -17.718 -10.851 -5.104 1.00 92.19 195 LEU A CA 1
ATOM 1573 C C . LEU A 1 195 ? -18.718 -9.720 -4.841 1.00 92.19 195 LEU A C 1
ATOM 1575 O O . LEU A 1 195 ? -19.884 -9.841 -5.204 1.00 92.19 195 LEU A O 1
ATOM 1579 N N . THR A 1 196 ? -18.278 -8.631 -4.199 1.00 89.75 196 THR A N 1
ATOM 1580 C CA . THR A 1 196 ? -19.166 -7.539 -3.762 1.00 89.75 196 THR A CA 1
ATOM 1581 C C . THR A 1 196 ? -18.860 -6.201 -4.431 1.00 89.75 196 THR A C 1
ATOM 1583 O O . THR A 1 196 ? -19.758 -5.372 -4.560 1.00 89.75 196 THR A O 1
ATOM 1586 N N . SER A 1 197 ? -17.621 -5.967 -4.878 1.00 92.56 197 SER A N 1
ATOM 1587 C CA . SER A 1 197 ? -17.224 -4.733 -5.565 1.00 92.56 197 SER A CA 1
ATOM 1588 C C . SER A 1 197 ? -15.941 -4.923 -6.376 1.00 92.56 197 SER A C 1
ATOM 1590 O O . SER A 1 197 ? -15.189 -5.872 -6.193 1.00 92.56 197 SER A O 1
ATOM 1592 N N . THR A 1 198 ? -15.633 -3.977 -7.261 1.00 90.69 198 THR A N 1
ATOM 1593 C CA . THR A 1 198 ? -14.310 -3.915 -7.886 1.00 90.69 198 THR A CA 1
ATOM 1594 C C . THR A 1 198 ? -13.261 -3.483 -6.847 1.00 90.69 198 THR A C 1
ATOM 1596 O O . THR A 1 198 ? -13.424 -2.400 -6.277 1.00 90.69 198 THR A O 1
ATOM 1599 N N . PRO A 1 199 ? -12.167 -4.243 -6.633 1.00 93.62 199 PRO A N 1
ATOM 1600 C CA . PRO A 1 199 ? -11.166 -3.889 -5.628 1.00 93.62 199 PRO A CA 1
ATOM 1601 C C . PRO A 1 199 ? -10.424 -2.599 -5.987 1.00 93.62 199 PRO A C 1
ATOM 1603 O O . PRO A 1 199 ? -10.196 -2.298 -7.165 1.00 93.62 199 PRO A O 1
ATOM 1606 N N . SER A 1 200 ? -10.015 -1.821 -4.993 1.00 94.62 200 SER A N 1
ATOM 1607 C CA . SER A 1 200 ? -9.322 -0.555 -5.209 1.00 94.62 200 SER A CA 1
ATOM 1608 C C . SER A 1 200 ? -7.912 -0.742 -5.775 1.00 94.62 200 SER A C 1
ATOM 1610 O O . SER A 1 200 ? -7.227 -1.731 -5.518 1.00 94.62 200 SER A O 1
ATOM 1612 N N . ILE A 1 201 ? -7.432 0.268 -6.514 1.00 95.88 201 ILE A N 1
ATOM 1613 C CA . ILE A 1 201 ? -6.029 0.331 -6.971 1.00 95.88 201 ILE A CA 1
ATOM 1614 C C . ILE A 1 201 ? -5.071 0.245 -5.775 1.00 95.88 201 ILE A C 1
ATOM 1616 O O . ILE A 1 201 ? -3.975 -0.294 -5.893 1.00 95.88 201 ILE A O 1
ATOM 1620 N N . GLY A 1 202 ? -5.483 0.778 -4.621 1.00 95.94 202 GLY A N 1
ATOM 1621 C CA . GLY A 1 202 ? -4.710 0.718 -3.388 1.00 95.94 202 GLY A CA 1
ATOM 1622 C C . GLY A 1 202 ? -4.429 -0.717 -2.948 1.00 95.94 202 GLY A C 1
ATOM 1623 O O . GLY A 1 202 ? -3.266 -1.060 -2.778 1.00 95.94 202 GLY A O 1
ATOM 1624 N N . ALA A 1 203 ? -5.459 -1.561 -2.858 1.00 97.06 203 ALA A N 1
ATOM 1625 C CA . ALA A 1 203 ? -5.298 -2.960 -2.464 1.00 97.06 203 ALA A CA 1
ATOM 1626 C C . ALA A 1 203 ? -4.415 -3.754 -3.445 1.00 97.06 203 ALA A C 1
ATOM 1628 O O . ALA A 1 203 ? -3.512 -4.469 -3.011 1.00 97.06 203 ALA A O 1
ATOM 1629 N N . TYR A 1 204 ? -4.604 -3.564 -4.760 1.00 97.94 204 TYR A N 1
ATOM 1630 C CA . TYR A 1 204 ? -3.705 -4.143 -5.770 1.00 97.94 204 TYR A CA 1
ATOM 1631 C C . TYR A 1 204 ? -2.257 -3.687 -5.579 1.00 97.94 204 TYR A C 1
ATOM 1633 O O . TYR A 1 204 ? -1.344 -4.508 -5.636 1.00 97.94 204 TYR A O 1
ATOM 1641 N N . THR A 1 205 ? -2.043 -2.389 -5.345 1.00 97.75 205 THR A N 1
ATOM 1642 C CA . THR A 1 205 ? -0.697 -1.819 -5.196 1.00 97.75 205 THR A CA 1
ATOM 1643 C C . THR A 1 205 ? 0.016 -2.419 -3.990 1.00 97.75 205 THR A C 1
ATOM 1645 O O . THR A 1 205 ? 1.140 -2.881 -4.145 1.00 97.75 205 THR A O 1
ATOM 1648 N N . GLU A 1 206 ? -0.629 -2.472 -2.821 1.00 98.00 206 GLU A N 1
ATOM 1649 C CA . GLU A 1 206 ? -0.024 -3.016 -1.596 1.00 98.00 206 GLU A CA 1
ATOM 1650 C C . GLU A 1 206 ? 0.426 -4.473 -1.767 1.00 98.00 206 GLU A C 1
ATOM 1652 O O . GLU A 1 206 ? 1.563 -4.819 -1.443 1.00 98.00 206 GLU A O 1
ATOM 1657 N N . LEU A 1 207 ? -0.437 -5.321 -2.337 1.00 98.50 207 LEU A N 1
ATOM 1658 C CA . LEU A 1 207 ? -0.108 -6.727 -2.583 1.00 98.50 207 LEU A CA 1
ATOM 1659 C C . LEU A 1 207 ? 0.984 -6.885 -3.640 1.00 98.50 207 LEU A C 1
ATOM 1661 O O . LEU A 1 207 ? 1.885 -7.700 -3.468 1.00 98.50 207 LEU A O 1
ATOM 1665 N N . THR A 1 208 ? 0.939 -6.085 -4.707 1.00 98.56 208 THR A N 1
ATOM 1666 C CA . THR A 1 208 ? 1.952 -6.114 -5.772 1.00 98.56 208 THR A CA 1
ATOM 1667 C C . THR A 1 208 ? 3.325 -5.713 -5.235 1.00 98.56 208 THR A C 1
ATOM 1669 O O . THR A 1 208 ? 4.314 -6.403 -5.476 1.00 98.56 208 THR A O 1
ATOM 1672 N N . VAL A 1 209 ? 3.382 -4.622 -4.462 1.00 97.69 209 VAL A N 1
ATOM 1673 C CA . VAL A 1 209 ? 4.603 -4.145 -3.801 1.00 97.69 209 VAL A CA 1
ATOM 1674 C C . VAL A 1 209 ? 5.160 -5.224 -2.879 1.00 97.69 209 VAL A C 1
ATOM 1676 O O . VAL A 1 209 ? 6.344 -5.552 -2.968 1.00 97.69 209 VAL A O 1
ATOM 1679 N N . LYS A 1 210 ? 4.310 -5.821 -2.032 1.00 97.88 210 LYS A N 1
ATOM 1680 C CA . LYS A 1 210 ? 4.736 -6.874 -1.106 1.00 97.88 210 LYS A CA 1
ATOM 1681 C C . LYS A 1 210 ? 5.237 -8.120 -1.838 1.00 97.88 210 LYS A C 1
ATOM 1683 O O . LYS A 1 210 ? 6.272 -8.656 -1.449 1.00 97.88 210 LYS A O 1
ATOM 1688 N N . ALA A 1 211 ? 4.552 -8.546 -2.899 1.00 98.38 211 ALA A N 1
ATOM 1689 C CA . ALA A 1 211 ? 4.941 -9.704 -3.696 1.00 98.38 211 ALA A CA 1
ATOM 1690 C C . ALA A 1 211 ? 6.333 -9.521 -4.314 1.00 98.38 211 ALA A C 1
ATOM 1692 O O . ALA A 1 211 ? 7.194 -10.381 -4.140 1.00 98.38 211 ALA A O 1
ATOM 1693 N N . PHE A 1 212 ? 6.605 -8.376 -4.950 1.00 97.69 212 PHE A N 1
ATOM 1694 C CA . PHE A 1 212 ? 7.938 -8.102 -5.495 1.00 97.69 212 PHE A CA 1
ATOM 1695 C C . PHE A 1 212 ? 9.012 -7.983 -4.417 1.00 97.69 212 PHE A C 1
ATOM 1697 O O . PHE A 1 212 ? 10.088 -8.553 -4.579 1.00 97.69 212 PHE A O 1
ATOM 1704 N N . ALA A 1 213 ? 8.715 -7.331 -3.290 1.00 95.50 213 ALA A N 1
ATOM 1705 C CA . ALA A 1 213 ? 9.649 -7.241 -2.167 1.00 95.50 213 ALA A CA 1
ATOM 1706 C C . ALA A 1 213 ? 10.000 -8.614 -1.560 1.00 95.50 213 ALA A C 1
ATOM 1708 O O . ALA A 1 213 ? 11.048 -8.763 -0.936 1.00 95.50 213 ALA A O 1
ATOM 1709 N N . LYS A 1 214 ? 9.131 -9.619 -1.728 1.00 95.81 214 LYS A N 1
ATOM 1710 C CA . LYS A 1 214 ? 9.364 -11.010 -1.310 1.00 95.81 214 LYS A CA 1
ATOM 1711 C C . LYS A 1 214 ? 9.911 -11.909 -2.422 1.00 95.81 214 LYS A C 1
ATOM 1713 O O . LYS A 1 214 ? 10.133 -13.086 -2.169 1.00 95.81 214 LYS A O 1
ATOM 1718 N N . GLY A 1 215 ? 10.141 -11.379 -3.624 1.00 95.69 215 GLY A N 1
ATOM 1719 C CA . GLY A 1 215 ? 10.590 -12.164 -4.777 1.00 95.69 215 GLY A CA 1
ATOM 1720 C C . GLY A 1 215 ? 9.511 -13.065 -5.388 1.00 95.69 215 GLY A C 1
ATOM 1721 O O . GLY A 1 215 ? 9.809 -13.865 -6.270 1.00 95.69 215 GLY A O 1
ATOM 1722 N N . GLU A 1 216 ? 8.246 -12.914 -4.988 1.00 97.62 216 GLU A N 1
ATOM 1723 C CA . GLU A 1 216 ? 7.101 -13.659 -5.525 1.00 97.62 216 GLU A CA 1
ATOM 1724 C C . GLU A 1 216 ? 6.643 -13.059 -6.863 1.00 97.62 216 GLU A C 1
ATOM 1726 O O . GLU A 1 216 ? 5.547 -12.504 -7.004 1.00 97.62 216 GLU A O 1
ATOM 1731 N N . LEU A 1 217 ? 7.519 -13.135 -7.870 1.00 97.19 217 LEU A N 1
ATOM 1732 C CA . LEU A 1 217 ? 7.350 -12.428 -9.141 1.00 97.19 217 LEU A CA 1
ATOM 1733 C C . LEU A 1 217 ? 6.062 -12.814 -9.867 1.00 97.19 217 LEU A C 1
ATOM 1735 O O . LEU A 1 217 ? 5.411 -11.945 -10.438 1.00 97.19 217 LEU A O 1
ATOM 1739 N N . ASN A 1 218 ? 5.675 -14.090 -9.842 1.00 97.88 218 ASN A N 1
ATOM 1740 C CA . ASN A 1 218 ? 4.457 -14.548 -10.512 1.00 97.88 218 ASN A CA 1
ATOM 1741 C C . ASN A 1 218 ? 3.208 -13.884 -9.922 1.00 97.88 218 ASN A C 1
ATOM 1743 O O . ASN A 1 218 ? 2.358 -13.406 -10.670 1.00 97.88 218 ASN A O 1
ATOM 1747 N N . ILE A 1 219 ? 3.129 -13.785 -8.592 1.00 98.31 219 ILE A N 1
ATOM 1748 C CA . ILE A 1 219 ? 2.022 -13.109 -7.907 1.00 98.31 219 ILE A CA 1
ATOM 1749 C C . ILE A 1 219 ? 2.030 -11.618 -8.260 1.00 98.31 219 ILE A C 1
ATOM 1751 O O . ILE A 1 219 ? 1.006 -11.085 -8.684 1.00 98.31 219 ILE A O 1
ATOM 1755 N N . GLY A 1 220 ? 3.188 -10.957 -8.150 1.00 98.31 220 GLY A N 1
ATOM 1756 C CA . GLY A 1 220 ? 3.316 -9.529 -8.448 1.00 98.31 220 GLY A CA 1
ATOM 1757 C C . GLY A 1 220 ? 2.931 -9.180 -9.889 1.00 98.31 220 GLY A C 1
ATOM 1758 O O . GLY A 1 220 ? 2.162 -8.247 -10.113 1.00 98.31 220 GLY A O 1
ATOM 1759 N N . TRP A 1 221 ? 3.395 -9.961 -10.869 1.00 98.38 221 TRP A N 1
ATOM 1760 C CA . TRP A 1 221 ? 3.054 -9.765 -12.279 1.00 98.38 221 TRP A CA 1
ATOM 1761 C C . TRP A 1 221 ? 1.572 -10.013 -12.567 1.00 98.38 221 TRP A C 1
ATOM 1763 O O . TRP A 1 221 ? 0.960 -9.195 -13.251 1.00 98.38 221 TRP A O 1
ATOM 1773 N N . ASN A 1 222 ? 0.975 -11.068 -12.006 1.00 98.25 222 ASN A N 1
ATOM 1774 C CA . ASN A 1 222 ? -0.450 -11.354 -12.190 1.00 98.25 222 ASN A CA 1
ATOM 1775 C C . ASN A 1 222 ? -1.337 -10.223 -11.644 1.00 98.25 222 ASN A C 1
ATOM 1777 O O . ASN A 1 222 ? -2.285 -9.809 -12.307 1.00 98.25 222 ASN A O 1
ATOM 1781 N N . LEU A 1 223 ? -1.008 -9.678 -10.467 1.00 98.38 223 LEU A N 1
ATOM 1782 C CA . LEU A 1 223 ? -1.734 -8.547 -9.874 1.00 98.38 223 LEU A CA 1
ATOM 1783 C C . LEU A 1 223 ? -1.602 -7.265 -10.714 1.00 98.38 223 LEU A C 1
ATOM 1785 O O . LEU A 1 223 ? -2.567 -6.508 -10.864 1.00 98.38 223 LEU A O 1
ATOM 1789 N N . LEU A 1 224 ? -0.422 -7.026 -11.293 1.00 96.75 224 LEU A N 1
ATOM 1790 C CA . LEU A 1 224 ? -0.170 -5.910 -12.209 1.00 96.75 224 LEU A CA 1
ATOM 1791 C C . LEU A 1 224 ? -0.979 -6.035 -13.501 1.00 96.75 224 LEU A C 1
ATOM 1793 O O . LEU A 1 224 ? -1.615 -5.065 -13.914 1.00 96.75 224 LEU A O 1
ATOM 1797 N N . GLU A 1 225 ? -0.982 -7.222 -14.114 1.00 97.12 225 GLU A N 1
ATOM 1798 C CA . GLU A 1 225 ? -1.779 -7.512 -15.308 1.00 97.12 225 GLU A CA 1
ATOM 1799 C C . GLU A 1 225 ? -3.280 -7.391 -15.031 1.00 97.12 225 GLU A C 1
ATOM 1801 O O . GLU A 1 225 ? -4.014 -6.806 -15.826 1.00 97.12 225 GLU A O 1
ATOM 1806 N N . GLU A 1 226 ? -3.746 -7.863 -13.876 1.00 96.50 226 GLU A N 1
ATOM 1807 C CA . GLU A 1 226 ? -5.143 -7.711 -13.487 1.00 96.50 226 GLU A CA 1
ATOM 1808 C C . GLU A 1 226 ? -5.528 -6.233 -13.284 1.00 96.50 226 GLU A C 1
ATOM 1810 O O . GLU A 1 226 ? -6.616 -5.810 -13.686 1.00 96.50 226 GLU A O 1
ATOM 1815 N N . THR A 1 227 ? -4.625 -5.420 -12.724 1.00 95.94 227 THR A N 1
ATOM 1816 C CA . THR A 1 227 ? -4.852 -3.978 -12.543 1.00 95.94 227 THR A CA 1
ATOM 1817 C C . THR A 1 227 ? -5.120 -3.289 -13.884 1.00 95.94 227 THR A C 1
ATOM 1819 O O . THR A 1 227 ? -6.121 -2.582 -14.030 1.00 95.94 227 THR A O 1
ATOM 1822 N N . VAL A 1 228 ? -4.275 -3.534 -14.889 1.00 95.44 228 VAL A N 1
ATOM 1823 C CA . VAL A 1 228 ? -4.443 -2.942 -16.229 1.00 95.44 228 VAL A CA 1
ATOM 1824 C C . VAL A 1 228 ? -5.621 -3.539 -16.992 1.00 95.44 228 VAL A C 1
ATOM 1826 O O . VAL A 1 228 ? -6.312 -2.807 -17.700 1.00 95.44 228 VAL A O 1
ATOM 1829 N N . ALA A 1 229 ? -5.923 -4.827 -16.804 1.00 92.75 229 ALA A N 1
ATOM 1830 C CA . ALA A 1 229 ? -7.098 -5.468 -17.396 1.00 92.75 229 ALA A CA 1
ATOM 1831 C C . ALA A 1 229 ? -8.416 -4.839 -16.908 1.00 92.75 229 ALA A C 1
ATOM 1833 O O . ALA A 1 229 ? -9.400 -4.808 -17.645 1.00 92.75 229 ALA A O 1
ATOM 1834 N N . GLN A 1 230 ? -8.427 -4.267 -15.700 1.00 90.31 230 GLN A N 1
ATOM 1835 C CA . GLN A 1 230 ? -9.550 -3.489 -15.162 1.00 90.31 230 GLN A CA 1
ATOM 1836 C C . GLN A 1 230 ? -9.582 -2.028 -15.641 1.00 90.31 230 GLN A C 1
ATOM 1838 O O . GLN A 1 230 ? -10.371 -1.231 -15.132 1.00 90.31 230 GLN A O 1
ATOM 1843 N N . GLY A 1 231 ? -8.717 -1.644 -16.584 1.00 89.50 231 GLY A N 1
ATOM 1844 C CA . GLY A 1 231 ? -8.618 -0.272 -17.082 1.00 89.50 231 GLY A CA 1
ATOM 1845 C C . GLY A 1 231 ? -8.038 0.711 -16.062 1.00 89.50 231 GLY A C 1
ATOM 1846 O O . GLY A 1 231 ? -8.274 1.914 -16.172 1.00 89.50 231 GLY A O 1
ATOM 1847 N N . LYS A 1 232 ? -7.312 0.216 -15.052 1.00 91.38 232 LYS A N 1
ATOM 1848 C CA . LYS A 1 232 ? -6.656 1.040 -14.032 1.00 91.38 232 LYS A CA 1
ATOM 1849 C C . LYS A 1 232 ? -5.169 1.160 -14.330 1.00 91.38 232 LYS A C 1
ATOM 1851 O O . LYS A 1 232 ? -4.526 0.204 -14.750 1.00 91.38 232 LYS A O 1
ATOM 1856 N N . GLU A 1 233 ? -4.613 2.333 -14.063 1.00 91.19 233 GLU A N 1
ATOM 1857 C CA . GLU A 1 233 ? -3.174 2.564 -14.179 1.00 91.19 233 GLU A CA 1
ATOM 1858 C C . GLU A 1 233 ? -2.469 2.087 -12.896 1.00 91.19 233 GLU A C 1
ATOM 1860 O O . GLU A 1 233 ? -2.832 2.544 -11.803 1.00 91.19 233 GLU A O 1
ATOM 1865 N N . PRO A 1 234 ? -1.481 1.174 -12.989 1.00 94.00 234 PRO A N 1
ATOM 1866 C CA . PRO A 1 234 ? -0.693 0.768 -11.835 1.00 94.00 234 PRO A CA 1
ATOM 1867 C C . PRO A 1 234 ? 0.088 1.952 -11.269 1.00 94.00 234 PRO A C 1
ATOM 1869 O O . PRO A 1 234 ? 0.610 2.790 -12.010 1.00 94.00 234 PRO A O 1
ATOM 1872 N N . LYS A 1 235 ? 0.189 2.010 -9.942 1.00 94.31 235 LYS A N 1
ATOM 1873 C CA . LYS A 1 235 ? 0.927 3.075 -9.268 1.00 94.31 235 LYS A CA 1
ATOM 1874 C C . LYS A 1 235 ? 2.441 2.886 -9.381 1.00 94.31 235 LYS A C 1
ATOM 1876 O O . LYS A 1 235 ? 2.936 1.767 -9.517 1.00 94.31 235 LYS A O 1
ATOM 1881 N N . CYS A 1 236 ? 3.178 3.989 -9.262 1.00 93.56 236 CYS A N 1
ATOM 1882 C CA . CYS A 1 236 ? 4.641 4.015 -9.339 1.00 93.56 236 CYS A CA 1
ATOM 1883 C C . CYS A 1 236 ? 5.308 3.080 -8.331 1.00 93.56 236 CYS A C 1
ATOM 1885 O O . CYS A 1 236 ? 6.313 2.458 -8.649 1.00 93.56 236 CYS A O 1
ATOM 1887 N N . GLU A 1 237 ? 4.723 2.970 -7.143 1.00 94.62 237 GLU A N 1
ATOM 1888 C CA . GLU A 1 237 ? 5.185 2.167 -6.020 1.00 94.62 237 GLU A CA 1
ATOM 1889 C C . GLU A 1 237 ? 5.372 0.697 -6.424 1.00 94.62 237 GLU A C 1
ATOM 1891 O O . GLU A 1 237 ? 6.379 0.090 -6.068 1.00 94.62 237 GLU A O 1
ATOM 1896 N N . ALA A 1 238 ? 4.469 0.149 -7.248 1.00 96.62 238 ALA A N 1
ATOM 1897 C CA . ALA A 1 238 ? 4.580 -1.215 -7.762 1.00 96.62 238 ALA A CA 1
ATOM 1898 C C . ALA A 1 238 ? 5.805 -1.390 -8.677 1.00 96.62 238 ALA A C 1
ATOM 1900 O O . ALA A 1 238 ? 6.552 -2.359 -8.538 1.00 96.62 238 ALA A O 1
ATOM 1901 N N . TYR A 1 239 ? 6.050 -0.431 -9.578 1.00 96.62 239 TYR A N 1
ATOM 1902 C CA . TYR A 1 239 ? 7.236 -0.453 -10.439 1.00 96.62 239 TYR A CA 1
ATOM 1903 C C . TYR A 1 239 ? 8.518 -0.264 -9.633 1.00 96.62 239 TYR A C 1
ATOM 1905 O O . TYR A 1 239 ? 9.496 -0.959 -9.881 1.00 96.62 239 TYR A O 1
ATOM 1913 N N . SER A 1 240 ? 8.517 0.643 -8.655 1.00 94.69 240 SER A N 1
ATOM 1914 C CA . SER A 1 240 ? 9.659 0.866 -7.770 1.00 94.69 240 SER A CA 1
ATOM 1915 C C . SER A 1 240 ? 10.019 -0.392 -6.982 1.00 94.69 240 SER A C 1
ATOM 1917 O O . SER A 1 240 ? 11.197 -0.726 -6.920 1.00 94.69 240 SER A O 1
ATOM 1919 N N . ALA A 1 241 ? 9.037 -1.125 -6.451 1.00 95.94 241 ALA A N 1
ATOM 1920 C CA . ALA A 1 241 ? 9.279 -2.381 -5.742 1.00 95.94 241 ALA A CA 1
ATOM 1921 C C . ALA A 1 241 ? 9.901 -3.453 -6.653 1.00 95.94 241 ALA A C 1
ATOM 1923 O O . ALA A 1 241 ? 10.880 -4.095 -6.276 1.00 95.94 241 ALA A O 1
ATOM 1924 N N . TYR A 1 242 ? 9.390 -3.604 -7.880 1.00 97.75 242 TYR A N 1
ATOM 1925 C CA . TYR A 1 242 ? 9.993 -4.511 -8.859 1.00 97.75 242 TYR A CA 1
ATOM 1926 C C . TYR A 1 242 ? 11.421 -4.092 -9.221 1.00 97.75 242 TYR A C 1
ATOM 1928 O O . TYR A 1 242 ? 12.329 -4.914 -9.214 1.00 97.75 242 TYR A O 1
ATOM 1936 N N . LEU A 1 243 ? 11.651 -2.806 -9.488 1.00 95.94 243 LEU A N 1
ATOM 1937 C CA . LEU A 1 243 ? 12.976 -2.282 -9.820 1.00 95.94 243 LEU A CA 1
ATOM 1938 C C . LEU A 1 243 ? 13.977 -2.458 -8.669 1.00 95.94 243 LEU A C 1
ATOM 1940 O O . LEU A 1 243 ? 15.130 -2.786 -8.924 1.00 95.94 243 LEU A O 1
ATOM 1944 N N . GLN A 1 244 ? 13.546 -2.299 -7.415 1.00 94.19 244 GLN A N 1
ATOM 1945 C CA . GLN A 1 244 ? 14.376 -2.571 -6.238 1.00 94.19 244 GLN A CA 1
ATOM 1946 C C . GLN A 1 244 ? 14.769 -4.045 -6.132 1.00 94.19 244 GLN A C 1
ATOM 1948 O O . GLN A 1 244 ? 15.923 -4.332 -5.826 1.00 94.19 244 GLN A O 1
ATOM 1953 N N . TYR A 1 245 ? 13.842 -4.965 -6.414 1.00 95.31 245 TYR A N 1
ATOM 1954 C CA . TYR A 1 245 ? 14.149 -6.393 -6.513 1.00 95.31 245 TYR A CA 1
ATOM 1955 C C . TYR A 1 245 ? 15.176 -6.654 -7.626 1.00 95.31 245 TYR A C 1
ATOM 1957 O O . TYR A 1 245 ? 16.221 -7.252 -7.392 1.00 95.31 245 TYR A O 1
ATOM 1965 N N . VAL A 1 246 ? 14.934 -6.120 -8.825 1.00 94.06 246 VAL A N 1
ATOM 1966 C CA . VAL A 1 246 ? 15.806 -6.304 -9.995 1.00 94.06 246 VAL A CA 1
ATOM 1967 C C . VAL A 1 246 ? 17.210 -5.733 -9.775 1.00 94.06 246 VAL A C 1
ATOM 1969 O O . VAL A 1 246 ? 18.186 -6.308 -10.248 1.00 94.06 246 VAL A O 1
ATOM 1972 N N . ALA A 1 247 ? 17.336 -4.629 -9.036 1.00 92.25 247 ALA A N 1
ATOM 1973 C CA . ALA A 1 247 ? 18.625 -4.030 -8.697 1.00 92.25 247 ALA A CA 1
ATOM 1974 C C . ALA A 1 247 ? 19.527 -4.961 -7.866 1.00 92.25 247 ALA A C 1
ATOM 1976 O O . ALA A 1 247 ? 20.746 -4.808 -7.900 1.00 92.25 247 ALA A O 1
ATOM 1977 N N . GLN A 1 248 ? 18.938 -5.913 -7.135 1.00 92.12 248 GLN A N 1
ATOM 1978 C CA . GLN A 1 248 ? 19.658 -6.919 -6.348 1.00 92.12 248 GLN A CA 1
ATOM 1979 C C . GLN A 1 248 ? 20.036 -8.155 -7.182 1.00 92.12 248 GLN A C 1
ATOM 1981 O O . GLN A 1 248 ? 20.803 -8.992 -6.717 1.00 92.12 248 GLN A O 1
ATOM 1986 N N . GLU A 1 249 ? 19.553 -8.245 -8.425 1.00 90.94 249 GLU A N 1
ATOM 1987 C CA . GLU A 1 249 ? 19.678 -9.409 -9.306 1.00 90.94 249 GLU A CA 1
ATOM 1988 C C . GLU A 1 249 ? 20.426 -9.057 -10.613 1.00 90.94 249 GLU A C 1
ATOM 1990 O O . GLU A 1 249 ? 19.857 -9.126 -11.711 1.00 90.94 249 GLU A O 1
ATOM 1995 N N . PRO A 1 250 ? 21.722 -8.686 -10.551 1.00 86.38 250 PRO A N 1
ATOM 1996 C CA . PRO A 1 250 ? 22.464 -8.164 -11.705 1.00 86.38 250 PRO A CA 1
ATOM 1997 C C . PRO A 1 250 ? 22.550 -9.160 -12.871 1.00 86.38 250 PRO A C 1
ATOM 1999 O O . PRO A 1 250 ? 22.548 -8.757 -14.033 1.00 86.38 250 PRO A O 1
ATOM 2002 N N . LEU A 1 251 ? 22.558 -10.467 -12.584 1.00 89.44 251 LEU A N 1
ATOM 2003 C CA . LEU A 1 251 ? 22.613 -11.522 -13.605 1.00 89.44 251 LEU A CA 1
ATOM 2004 C C . LEU A 1 251 ? 21.346 -11.594 -14.466 1.00 89.44 251 LEU A C 1
ATOM 2006 O O . LEU A 1 251 ? 21.409 -12.033 -15.613 1.00 89.44 251 LEU A O 1
ATOM 2010 N N . THR A 1 252 ? 20.199 -11.173 -13.928 1.00 91.38 252 THR A N 1
ATOM 2011 C CA . THR A 1 252 ? 18.905 -11.213 -14.629 1.00 91.38 252 THR A CA 1
ATOM 2012 C C . THR A 1 252 ? 18.373 -9.820 -14.964 1.00 91.38 252 THR A C 1
ATOM 2014 O O . THR A 1 252 ? 17.287 -9.699 -15.536 1.00 91.38 252 THR A O 1
ATOM 2017 N N . LEU A 1 253 ? 19.157 -8.770 -14.686 1.00 90.12 253 LEU A N 1
ATOM 2018 C CA . LEU A 1 253 ? 18.802 -7.365 -14.881 1.00 90.12 253 LEU A CA 1
ATOM 2019 C C . LEU A 1 253 ? 18.210 -7.092 -16.266 1.00 90.12 253 LEU A C 1
ATOM 2021 O O . LEU A 1 253 ? 17.108 -6.555 -16.370 1.00 90.12 253 LEU A O 1
ATOM 2025 N N . GLN A 1 254 ? 18.913 -7.494 -17.329 1.00 89.00 254 GLN A N 1
ATOM 2026 C CA . GLN A 1 254 ? 18.467 -7.256 -18.702 1.00 89.00 254 GLN A CA 1
ATOM 2027 C C . GLN A 1 254 ? 17.104 -7.903 -18.977 1.00 89.00 254 GLN A C 1
ATOM 2029 O O . GLN A 1 254 ? 16.184 -7.218 -19.416 1.00 89.00 254 GLN A O 1
ATOM 2034 N N . CYS A 1 255 ? 16.957 -9.196 -18.680 1.00 92.19 255 CYS A N 1
ATOM 2035 C CA . CYS A 1 255 ? 15.712 -9.925 -18.925 1.00 92.19 255 CYS A CA 1
ATOM 2036 C C . CYS A 1 255 ? 14.543 -9.326 -18.126 1.00 92.19 255 CYS A C 1
ATOM 2038 O O . CYS A 1 255 ? 13.439 -9.156 -18.647 1.00 92.19 255 CYS A O 1
ATOM 2040 N N . ASN A 1 256 ? 14.796 -8.932 -16.878 1.00 93.75 256 ASN A N 1
ATOM 2041 C CA . ASN A 1 256 ? 13.784 -8.327 -16.025 1.00 93.75 256 ASN A CA 1
ATOM 2042 C C . ASN A 1 256 ? 13.339 -6.942 -16.511 1.00 93.75 256 ASN A C 1
ATOM 2044 O O . ASN A 1 256 ? 12.146 -6.633 -16.426 1.00 93.75 256 ASN A O 1
ATOM 2048 N N . LEU A 1 257 ? 14.262 -6.121 -17.022 1.00 93.00 257 LEU A N 1
ATOM 2049 C CA . LEU A 1 257 ? 13.938 -4.825 -17.623 1.00 93.00 257 LEU A CA 1
ATOM 2050 C C . LEU A 1 257 ? 13.203 -4.988 -18.956 1.00 93.00 257 LEU A C 1
ATOM 2052 O O . LEU A 1 257 ? 12.211 -4.301 -19.182 1.00 93.00 257 LEU A O 1
ATOM 2056 N N . GLU A 1 258 ? 13.623 -5.925 -19.808 1.00 92.06 258 GLU A N 1
ATOM 2057 C CA . GLU A 1 258 ? 12.925 -6.247 -21.059 1.00 92.06 258 GLU A CA 1
ATOM 2058 C C . GLU A 1 258 ? 11.480 -6.679 -20.795 1.00 92.06 258 GLU A C 1
ATOM 2060 O O . GLU A 1 258 ? 10.564 -6.192 -21.458 1.00 92.06 258 GLU A O 1
ATOM 2065 N N . LYS A 1 259 ? 11.249 -7.513 -19.771 1.00 95.44 259 LYS A N 1
ATOM 2066 C CA . LYS A 1 259 ? 9.899 -7.894 -19.336 1.00 95.44 259 LYS A CA 1
ATOM 2067 C C . LYS A 1 259 ? 9.062 -6.678 -18.925 1.00 95.44 259 LYS A C 1
ATOM 2069 O O . LYS A 1 259 ? 7.897 -6.579 -19.307 1.00 95.44 259 LYS A O 1
ATOM 2074 N N . LEU A 1 260 ? 9.650 -5.745 -18.176 1.00 95.31 260 LEU A N 1
ATOM 2075 C CA . LEU A 1 260 ? 8.972 -4.521 -17.744 1.00 95.31 260 LEU A CA 1
ATOM 2076 C C . LEU A 1 260 ? 8.635 -3.592 -18.913 1.00 95.31 260 LEU A C 1
ATOM 2078 O O . LEU A 1 260 ? 7.520 -3.080 -18.984 1.00 95.31 260 LEU A O 1
ATOM 2082 N N . PHE A 1 261 ? 9.558 -3.413 -19.856 1.00 93.25 261 PHE A N 1
ATOM 2083 C CA . PHE A 1 261 ? 9.315 -2.592 -21.041 1.00 93.25 261 PHE A CA 1
ATOM 2084 C C . PHE A 1 261 ? 8.271 -3.219 -21.960 1.00 93.25 261 PHE A C 1
ATOM 2086 O O . PHE A 1 261 ? 7.385 -2.510 -22.426 1.00 93.25 261 PHE A O 1
ATOM 2093 N N . ALA A 1 262 ? 8.311 -4.541 -22.148 1.00 91.94 262 ALA A N 1
ATOM 2094 C CA . ALA A 1 262 ? 7.293 -5.263 -22.902 1.00 91.94 262 ALA A CA 1
ATOM 2095 C C . ALA A 1 262 ? 5.906 -5.128 -22.255 1.00 91.94 262 ALA A C 1
ATOM 2097 O O . ALA A 1 262 ? 4.912 -4.968 -22.959 1.00 91.94 262 ALA A O 1
ATOM 2098 N N . PHE A 1 263 ? 5.826 -5.140 -20.921 1.00 94.00 263 PHE A N 1
ATOM 2099 C CA . PHE A 1 263 ? 4.580 -4.869 -20.204 1.00 94.00 263 PHE A CA 1
ATOM 2100 C C . PHE A 1 263 ? 4.069 -3.442 -20.471 1.00 94.00 263 PHE A C 1
ATOM 2102 O O . PHE A 1 263 ? 2.900 -3.268 -20.813 1.00 94.00 263 PHE A O 1
ATOM 2109 N N . TRP A 1 264 ? 4.925 -2.421 -20.378 1.00 93.06 264 TRP A N 1
ATOM 2110 C CA . TRP A 1 264 ? 4.520 -1.039 -20.667 1.00 93.06 264 TRP A CA 1
ATOM 2111 C C . TRP A 1 264 ? 4.105 -0.827 -22.120 1.00 93.06 264 TRP A C 1
ATOM 2113 O O . TRP A 1 264 ? 3.115 -0.145 -22.365 1.00 93.06 264 TRP A O 1
ATOM 2123 N N . GLU A 1 265 ? 4.815 -1.439 -23.067 1.00 87.81 265 GLU A N 1
ATOM 2124 C CA . GLU A 1 265 ? 4.468 -1.398 -24.488 1.00 87.81 265 GLU A CA 1
ATOM 2125 C C . GLU A 1 265 ? 3.119 -2.080 -24.747 1.00 87.81 265 GLU A C 1
ATOM 2127 O O . GLU A 1 265 ? 2.233 -1.476 -25.350 1.00 87.81 265 GLU A O 1
ATOM 2132 N N . LYS A 1 266 ? 2.922 -3.299 -24.222 1.00 88.75 266 LYS A N 1
ATOM 2133 C CA . LYS A 1 266 ? 1.689 -4.093 -24.375 1.00 88.75 266 LYS A CA 1
ATOM 2134 C C . LYS A 1 266 ? 0.440 -3.339 -23.920 1.00 88.75 266 LYS A C 1
ATOM 2136 O O . LYS A 1 266 ? -0.607 -3.467 -24.550 1.00 88.75 266 LYS A O 1
ATOM 2141 N N . TYR A 1 267 ? 0.542 -2.591 -22.824 1.00 88.31 267 TYR A N 1
ATOM 2142 C CA . TYR A 1 267 ? -0.586 -1.876 -22.223 1.00 88.31 267 TYR A CA 1
ATOM 2143 C C . TYR A 1 267 ? -0.569 -0.360 -22.497 1.00 88.31 267 TYR A C 1
ATOM 2145 O O . TYR A 1 267 ? -1.354 0.368 -21.893 1.00 88.31 267 TYR A O 1
ATOM 2153 N N . GLU A 1 268 ? 0.301 0.115 -23.400 1.00 86.88 268 GLU A N 1
ATOM 2154 C CA . GLU A 1 268 ? 0.473 1.535 -23.760 1.00 86.88 268 GLU A CA 1
ATOM 2155 C C . GLU A 1 268 ? 0.610 2.468 -22.530 1.00 86.88 268 GLU A C 1
ATOM 2157 O O . GLU A 1 268 ? 0.009 3.544 -22.458 1.00 86.88 268 GLU A O 1
ATOM 2162 N N . LEU A 1 269 ? 1.389 2.046 -21.528 1.00 86.44 269 LEU A N 1
ATOM 2163 C CA . LEU A 1 269 ? 1.506 2.738 -20.242 1.00 86.44 269 LEU A CA 1
ATOM 2164 C C . LEU A 1 269 ? 2.548 3.858 -20.280 1.00 86.44 269 LEU A C 1
ATOM 2166 O O . LEU A 1 269 ? 3.667 3.681 -20.758 1.00 86.44 269 LEU A O 1
ATOM 2170 N N . ILE A 1 270 ? 2.194 5.002 -19.689 1.00 84.94 270 ILE A N 1
ATOM 2171 C CA . ILE A 1 270 ? 3.108 6.130 -19.493 1.00 84.94 270 ILE A CA 1
ATOM 2172 C C . ILE A 1 270 ? 3.636 6.090 -18.065 1.00 84.94 270 ILE A C 1
ATOM 2174 O O . ILE A 1 270 ? 2.866 6.100 -17.104 1.00 84.94 270 ILE A O 1
ATOM 2178 N N . ILE A 1 271 ? 4.957 6.087 -17.923 1.00 86.25 271 ILE A N 1
ATOM 2179 C CA . ILE A 1 271 ? 5.612 6.073 -16.617 1.00 86.25 271 ILE A CA 1
ATOM 2180 C C . ILE A 1 271 ? 5.938 7.481 -16.130 1.00 86.25 271 ILE A C 1
ATOM 2182 O O . ILE A 1 271 ? 6.134 8.421 -16.903 1.00 86.25 271 ILE A O 1
ATOM 2186 N N . THR A 1 272 ? 6.048 7.627 -14.813 1.00 87.31 272 THR A N 1
ATOM 2187 C CA . THR A 1 272 ? 6.477 8.891 -14.216 1.00 87.31 272 THR A CA 1
ATOM 2188 C C . THR A 1 272 ? 7.990 9.068 -14.305 1.00 87.31 272 THR A C 1
ATOM 2190 O O . THR A 1 272 ? 8.760 8.109 -14.396 1.00 87.31 272 THR A O 1
ATOM 2193 N N . ALA A 1 273 ? 8.435 10.320 -14.192 1.00 86.81 273 ALA A N 1
ATOM 2194 C CA . ALA A 1 273 ? 9.855 10.649 -14.129 1.00 86.81 273 ALA A CA 1
ATOM 2195 C C . ALA A 1 273 ? 10.581 9.957 -12.958 1.00 86.81 273 ALA A C 1
ATOM 2197 O O . ALA A 1 273 ? 11.774 9.694 -13.065 1.00 86.81 273 ALA A O 1
ATOM 2198 N N . ASN A 1 274 ? 9.881 9.639 -11.863 1.00 87.75 274 ASN A N 1
ATOM 2199 C CA . ASN A 1 274 ? 10.471 8.942 -10.717 1.00 87.75 274 ASN A CA 1
ATOM 2200 C C . ASN A 1 274 ? 10.882 7.513 -11.082 1.00 87.75 274 ASN A C 1
ATOM 2202 O O . ASN A 1 274 ? 12.013 7.120 -10.821 1.00 87.75 274 ASN A O 1
ATOM 2206 N N . VAL A 1 275 ? 10.006 6.768 -11.762 1.00 91.56 275 VAL A N 1
ATOM 2207 C CA . VAL A 1 275 ? 10.318 5.409 -12.238 1.00 91.56 275 VAL A CA 1
ATOM 2208 C C . VAL A 1 275 ? 11.475 5.448 -13.243 1.00 91.56 275 VAL A C 1
ATOM 2210 O O . VAL A 1 275 ? 12.386 4.624 -13.180 1.00 91.56 275 VAL A O 1
ATOM 2213 N N . ALA A 1 276 ? 11.488 6.451 -14.127 1.00 89.81 276 ALA A N 1
ATOM 2214 C CA . ALA A 1 276 ? 12.567 6.624 -15.095 1.00 89.81 276 ALA A CA 1
ATOM 2215 C C . ALA A 1 276 ? 13.930 6.928 -14.450 1.00 89.81 276 ALA A C 1
ATOM 2217 O O . ALA A 1 276 ? 14.957 6.413 -14.900 1.00 89.81 276 ALA A O 1
ATOM 2218 N N . LYS A 1 277 ? 13.947 7.736 -13.383 1.00 89.81 277 LYS A N 1
ATOM 2219 C CA . LYS A 1 277 ? 15.148 7.965 -12.567 1.00 89.81 277 LYS A CA 1
ATOM 2220 C C . LYS A 1 277 ? 15.649 6.669 -11.934 1.00 89.81 277 LYS A C 1
ATOM 2222 O O . LYS A 1 277 ? 16.820 6.358 -12.111 1.00 89.81 277 LYS A O 1
ATOM 2227 N N . CYS A 1 278 ? 14.768 5.876 -11.319 1.00 91.50 278 CYS A N 1
ATOM 2228 C CA . CYS A 1 278 ? 15.154 4.595 -10.719 1.00 91.50 278 CYS A CA 1
ATOM 2229 C C . CYS A 1 278 ? 15.817 3.655 -11.739 1.00 91.50 278 CYS A C 1
ATOM 2231 O O . CYS A 1 278 ? 16.858 3.076 -11.455 1.00 91.50 278 CYS A O 1
ATOM 2233 N N . ILE A 1 279 ? 15.264 3.536 -12.951 1.00 92.44 279 ILE A N 1
ATOM 2234 C CA . ILE A 1 279 ? 15.885 2.728 -14.016 1.00 92.44 279 ILE A CA 1
ATOM 2235 C C . ILE A 1 279 ? 17.274 3.258 -14.379 1.00 92.44 279 ILE A C 1
ATOM 2237 O O . ILE A 1 279 ? 18.209 2.481 -14.547 1.00 92.44 279 ILE A O 1
ATOM 2241 N N . THR A 1 280 ? 17.404 4.578 -14.504 1.00 90.81 280 THR A N 1
ATOM 2242 C CA . THR A 1 280 ? 18.666 5.230 -14.870 1.00 90.81 280 THR A CA 1
ATOM 2243 C C . THR A 1 280 ? 19.749 4.949 -13.824 1.00 90.81 280 THR A C 1
ATOM 2245 O O . THR A 1 280 ? 20.861 4.571 -14.181 1.00 90.81 280 THR A O 1
ATOM 2248 N N . GLU A 1 281 ? 19.410 5.056 -12.538 1.00 92.00 281 GLU A N 1
ATOM 2249 C CA . GLU A 1 281 ? 20.298 4.728 -11.415 1.00 92.00 281 GLU A CA 1
ATOM 2250 C C . GLU A 1 281 ? 20.719 3.253 -11.430 1.00 92.00 281 GLU A C 1
ATOM 2252 O O . GLU A 1 281 ? 21.908 2.954 -11.343 1.00 92.00 281 GLU A O 1
ATOM 2257 N N . ILE A 1 282 ? 19.769 2.329 -11.610 1.00 91.44 282 ILE A N 1
ATOM 2258 C CA . ILE A 1 282 ? 20.054 0.888 -11.679 1.00 91.44 282 ILE A CA 1
ATOM 2259 C C . ILE A 1 282 ? 21.008 0.571 -12.832 1.00 91.44 282 ILE A C 1
ATOM 2261 O O . ILE A 1 282 ? 21.970 -0.174 -12.651 1.00 91.44 282 ILE A O 1
ATOM 2265 N N . LEU A 1 283 ? 20.771 1.141 -14.011 1.00 89.94 283 LEU A N 1
ATOM 2266 C CA . LEU A 1 283 ? 21.613 0.917 -15.183 1.00 89.94 283 LEU A CA 1
ATOM 2267 C C . LEU A 1 283 ? 23.025 1.476 -14.984 1.00 89.94 283 LEU A C 1
ATOM 2269 O O . LEU A 1 283 ? 23.997 0.771 -15.254 1.00 89.94 283 LEU A O 1
ATOM 2273 N N . ASN A 1 284 ? 23.147 2.696 -14.460 1.00 89.75 284 ASN A N 1
ATOM 2274 C CA . ASN A 1 284 ? 24.447 3.321 -14.206 1.00 89.75 284 ASN A CA 1
ATOM 2275 C C . ASN A 1 284 ? 25.256 2.562 -13.143 1.00 89.75 284 ASN A C 1
ATOM 2277 O O . ASN A 1 284 ? 26.467 2.403 -13.289 1.00 89.75 284 ASN A O 1
ATOM 2281 N N . ASN A 1 285 ? 24.590 1.998 -12.131 1.00 90.06 285 ASN A N 1
ATOM 2282 C CA . ASN A 1 285 ? 25.227 1.130 -11.136 1.00 90.06 285 ASN A CA 1
ATOM 2283 C C . ASN A 1 285 ? 25.698 -0.217 -11.714 1.00 90.06 285 ASN A C 1
ATOM 2285 O O . ASN A 1 285 ? 26.545 -0.874 -11.117 1.00 90.06 285 ASN A O 1
ATOM 2289 N N . ASN A 1 286 ? 25.187 -0.617 -12.881 1.00 84.25 286 ASN A N 1
ATOM 2290 C CA . ASN A 1 286 ? 25.549 -1.851 -13.580 1.00 84.25 286 ASN A CA 1
ATOM 2291 C C . ASN A 1 286 ? 26.396 -1.579 -14.838 1.00 84.25 286 ASN A C 1
ATOM 2293 O O . ASN A 1 286 ? 26.319 -2.310 -15.821 1.00 84.25 286 ASN A O 1
ATOM 2297 N N . LEU A 1 287 ? 27.224 -0.526 -14.801 1.00 78.88 287 LEU A N 1
ATOM 2298 C CA . LEU A 1 287 ? 28.187 -0.158 -15.854 1.00 78.88 287 LEU A CA 1
ATOM 2299 C C . LEU A 1 287 ? 27.556 0.200 -17.210 1.00 78.88 287 LEU A C 1
ATOM 2301 O O . LEU A 1 287 ? 28.252 0.249 -18.229 1.00 78.88 287 LEU A O 1
ATOM 2305 N N . HIS A 1 288 ? 26.255 0.486 -17.243 1.00 81.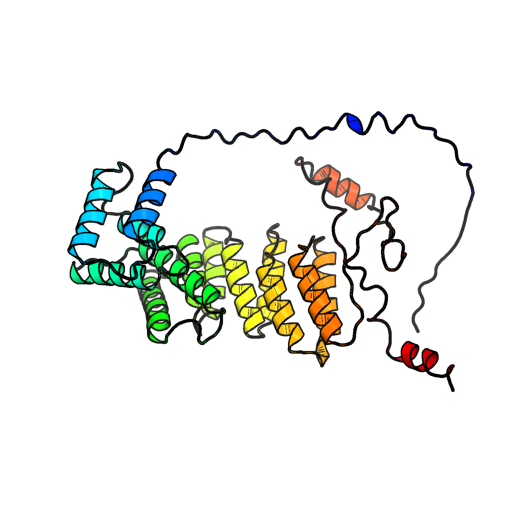69 288 HIS A N 1
ATOM 2306 C CA . HIS A 1 288 ? 25.621 1.072 -18.415 1.00 81.69 288 HIS A CA 1
ATOM 2307 C C . HIS A 1 288 ? 25.722 2.602 -18.376 1.00 81.69 288 HIS A C 1
ATOM 2309 O O . HIS A 1 288 ? 25.890 3.196 -17.318 1.00 81.69 288 HIS A O 1
ATOM 2315 N N . ASN A 1 289 ? 25.621 3.251 -19.539 1.00 84.25 289 ASN A N 1
ATOM 2316 C CA . ASN A 1 289 ? 25.520 4.708 -19.631 1.00 84.25 289 ASN A CA 1
ATOM 2317 C C . ASN A 1 289 ? 24.080 5.093 -19.990 1.00 84.25 289 ASN A C 1
ATOM 2319 O O . ASN A 1 289 ? 23.688 5.028 -21.160 1.00 84.25 289 ASN A O 1
ATOM 2323 N N . ALA A 1 290 ? 23.290 5.418 -18.970 1.00 87.62 290 ALA A N 1
ATOM 2324 C CA . ALA A 1 290 ? 21.903 5.832 -19.090 1.00 87.62 290 ALA A CA 1
ATOM 2325 C C . ALA A 1 290 ? 21.740 7.295 -18.654 1.00 87.62 290 ALA A C 1
ATOM 2327 O O . ALA A 1 290 ? 22.201 7.708 -17.589 1.00 87.62 290 ALA A O 1
ATOM 2328 N N . GLU A 1 291 ? 21.018 8.066 -19.467 1.00 84.62 291 GLU A N 1
ATOM 2329 C CA . GLU A 1 291 ? 20.687 9.461 -19.189 1.00 84.62 291 GLU A CA 1
ATOM 2330 C C . GLU A 1 291 ? 19.218 9.751 -19.498 1.00 84.62 291 GLU A C 1
ATOM 2332 O O . GLU A 1 291 ? 18.629 9.222 -20.447 1.00 84.62 291 GLU A O 1
ATOM 2337 N N . LEU A 1 292 ? 18.633 10.662 -18.720 1.00 86.38 292 LEU A N 1
ATOM 2338 C CA . LEU A 1 292 ? 17.323 11.219 -19.027 1.00 86.38 292 LEU A CA 1
ATOM 2339 C C . LEU A 1 292 ? 17.453 12.261 -20.140 1.00 86.38 292 LEU A C 1
ATOM 2341 O O . LEU A 1 292 ? 18.326 13.128 -20.116 1.00 86.38 292 LEU A O 1
ATOM 2345 N N . SER A 1 293 ? 16.547 12.199 -21.111 1.00 85.12 293 SER A N 1
ATOM 2346 C CA . SER A 1 293 ? 16.524 13.125 -22.239 1.00 85.12 293 SER A CA 1
ATOM 2347 C C . SER A 1 293 ? 15.108 13.597 -22.547 1.00 85.12 293 SER A C 1
ATOM 2349 O O . SER A 1 293 ? 14.120 13.077 -22.030 1.00 85.12 293 SER A O 1
ATOM 2351 N N . GLN A 1 294 ? 15.030 14.598 -23.414 1.00 83.56 294 GLN A N 1
ATOM 2352 C CA . GLN A 1 294 ? 13.798 15.080 -24.012 1.00 83.56 294 GLN A CA 1
ATOM 2353 C C . GLN A 1 294 ? 13.814 14.788 -25.508 1.00 83.56 294 GLN A C 1
ATOM 2355 O O . GLN A 1 294 ? 14.874 14.649 -26.124 1.00 83.56 294 GLN A O 1
ATOM 2360 N N . ILE A 1 295 ? 12.622 14.699 -26.079 1.00 82.94 295 ILE A N 1
ATOM 2361 C CA . ILE A 1 295 ? 12.422 14.553 -27.515 1.00 82.94 295 ILE A CA 1
ATOM 2362 C C . ILE A 1 295 ? 12.067 15.938 -28.058 1.00 82.94 295 ILE A C 1
ATOM 2364 O O . ILE A 1 295 ? 11.245 16.638 -27.463 1.00 82.94 295 ILE A O 1
ATOM 2368 N N . ASP A 1 296 ? 12.706 16.347 -29.150 1.00 85.06 296 ASP A N 1
ATOM 2369 C CA . ASP A 1 296 ? 12.379 17.599 -29.828 1.00 85.06 296 ASP A CA 1
ATOM 2370 C C . ASP A 1 296 ? 11.041 17.519 -30.587 1.00 85.06 296 ASP A C 1
ATOM 2372 O O . ASP A 1 296 ? 10.396 16.471 -30.687 1.00 85.06 296 ASP A O 1
ATOM 2376 N N . ALA A 1 297 ? 10.606 18.649 -31.148 1.00 86.00 297 ALA A N 1
ATOM 2377 C CA . ALA A 1 297 ? 9.357 18.724 -31.906 1.00 86.00 297 ALA A CA 1
ATOM 2378 C C . ALA A 1 297 ? 9.352 17.831 -33.163 1.00 86.00 297 ALA A C 1
ATOM 2380 O O . ALA A 1 297 ? 8.289 17.553 -33.714 1.00 86.00 297 ALA A O 1
ATOM 2381 N N . GLN A 1 298 ? 10.524 17.384 -33.622 1.00 85.12 298 GLN A N 1
ATOM 2382 C CA . GLN A 1 298 ? 10.685 16.500 -34.768 1.00 85.12 298 GLN A CA 1
ATOM 2383 C C . GLN A 1 298 ? 10.706 15.025 -34.359 1.00 85.12 298 GLN A C 1
ATOM 2385 O O . GLN A 1 298 ? 10.843 14.176 -35.229 1.00 85.12 298 GLN A O 1
ATOM 2390 N N . GLY A 1 299 ? 10.566 14.680 -33.077 1.00 82.38 299 GLY A N 1
ATOM 2391 C CA . GLY A 1 299 ? 10.610 13.285 -32.643 1.00 82.38 299 GLY A CA 1
ATOM 2392 C C . GLY A 1 299 ? 12.032 12.734 -32.499 1.00 82.38 299 GLY A C 1
ATOM 2393 O O . GLY A 1 299 ? 12.220 11.519 -32.527 1.00 82.38 299 GLY A O 1
ATOM 2394 N N . LYS A 1 300 ? 13.050 13.590 -32.361 1.00 86.69 300 LYS A N 1
ATOM 2395 C CA . LYS A 1 300 ? 14.452 13.193 -32.190 1.00 86.69 300 LYS A CA 1
ATOM 2396 C C . LYS A 1 300 ? 14.890 13.356 -30.735 1.00 86.69 300 LYS A C 1
ATOM 2398 O O . LYS A 1 300 ? 14.583 14.349 -30.085 1.00 86.69 300 LYS A O 1
ATOM 2403 N N . CYS A 1 301 ? 15.627 12.378 -30.215 1.00 84.56 301 CYS A N 1
ATOM 2404 C CA . CYS A 1 301 ? 16.192 12.451 -28.868 1.00 84.56 301 CYS A CA 1
ATOM 2405 C C . CYS A 1 301 ? 17.278 13.537 -28.782 1.00 84.56 301 CYS A C 1
ATOM 2407 O O . CYS A 1 301 ? 18.194 13.578 -29.610 1.00 84.56 301 CYS A O 1
ATOM 2409 N N . ASN A 1 302 ? 17.230 14.376 -27.745 1.00 85.06 302 ASN A N 1
ATOM 2410 C CA . ASN A 1 302 ? 18.190 15.462 -27.556 1.00 85.06 302 ASN A CA 1
ATOM 2411 C C . ASN A 1 302 ? 19.602 14.975 -27.211 1.00 85.06 302 ASN A C 1
ATOM 2413 O O . ASN A 1 302 ? 20.550 15.673 -27.567 1.00 85.06 302 ASN A O 1
ATOM 2417 N N . GLN A 1 303 ? 19.759 13.797 -26.595 1.00 86.00 303 GLN A N 1
ATOM 2418 C CA . GLN A 1 303 ? 21.081 13.239 -26.280 1.00 86.00 303 GLN A CA 1
ATOM 2419 C C . GLN A 1 303 ? 21.648 12.402 -27.433 1.00 86.00 303 GLN A C 1
ATOM 2421 O O . GLN A 1 303 ? 22.590 12.821 -28.101 1.00 86.00 303 GLN A O 1
ATOM 2426 N N . CYS A 1 304 ? 21.048 11.245 -27.736 1.00 83.75 304 CYS A N 1
ATOM 2427 C CA . CYS A 1 304 ? 21.610 10.312 -28.722 1.00 83.75 304 CYS A CA 1
ATOM 2428 C C . CYS A 1 304 ? 21.324 10.692 -30.180 1.00 83.75 304 CYS A C 1
ATOM 2430 O O . CYS A 1 304 ? 21.817 10.035 -31.095 1.00 83.75 304 CYS A O 1
ATOM 2432 N N . LYS A 1 305 ? 20.513 11.733 -30.417 1.00 86.56 305 LYS A N 1
ATOM 2433 C CA . LYS A 1 305 ? 20.132 12.209 -31.755 1.00 86.56 305 LYS A CA 1
ATOM 2434 C C . LYS A 1 305 ? 19.408 11.154 -32.610 1.00 86.56 305 LYS A C 1
ATOM 2436 O O . LYS A 1 305 ? 19.203 11.385 -33.800 1.00 86.56 305 LYS A O 1
ATOM 2441 N N . VAL A 1 306 ? 18.980 10.031 -32.030 1.00 86.81 306 VAL A N 1
ATOM 2442 C CA . VAL A 1 306 ? 18.188 9.002 -32.715 1.00 86.81 306 VAL A CA 1
ATOM 2443 C C . VAL A 1 306 ? 16.758 9.503 -32.910 1.00 86.81 306 VAL A C 1
ATOM 2445 O O . VAL A 1 306 ? 16.186 10.146 -32.027 1.00 86.81 306 VAL A O 1
ATOM 2448 N N . HIS A 1 307 ? 16.196 9.227 -34.085 1.00 85.69 307 HIS A N 1
ATOM 2449 C CA . HIS A 1 307 ? 14.811 9.545 -34.411 1.00 85.69 307 HIS A CA 1
ATOM 2450 C C . HIS A 1 307 ? 13.887 8.435 -33.911 1.00 85.69 307 HIS A C 1
ATOM 2452 O O . HIS A 1 307 ? 14.151 7.251 -34.139 1.00 85.69 307 HIS A O 1
ATOM 2458 N N . MET A 1 308 ? 12.810 8.813 -33.231 1.00 79.25 308 MET A N 1
ATOM 2459 C CA . MET A 1 308 ? 11.830 7.860 -32.729 1.00 79.25 308 MET A CA 1
ATOM 2460 C C . MET A 1 308 ? 11.042 7.250 -33.887 1.00 79.25 308 MET A C 1
ATOM 2462 O O . MET A 1 308 ? 10.800 7.889 -34.911 1.00 79.25 308 MET A O 1
ATOM 2466 N N . ARG A 1 309 ? 10.628 5.991 -33.728 1.00 78.94 309 ARG A N 1
ATOM 2467 C CA . ARG A 1 309 ? 9.782 5.331 -34.725 1.00 78.94 309 ARG A CA 1
ATOM 2468 C C . ARG A 1 309 ? 8.424 6.024 -34.781 1.00 78.94 309 ARG A C 1
ATOM 2470 O O . ARG A 1 309 ? 7.796 6.255 -33.750 1.00 78.94 309 ARG A O 1
ATOM 2477 N N . THR A 1 310 ? 7.956 6.317 -35.989 1.00 71.69 310 THR A N 1
ATOM 2478 C CA . THR A 1 310 ? 6.588 6.787 -36.201 1.00 71.69 310 THR A CA 1
ATOM 2479 C C . THR A 1 310 ? 5.626 5.628 -35.963 1.00 71.69 310 THR A C 1
ATOM 2481 O O . THR A 1 310 ? 5.675 4.622 -36.671 1.00 71.69 310 THR A O 1
ATOM 2484 N N . VAL A 1 311 ? 4.750 5.761 -34.968 1.00 67.75 311 VAL A N 1
ATOM 2485 C CA . VAL A 1 311 ? 3.672 4.795 -34.733 1.00 67.75 311 VAL A CA 1
ATOM 2486 C C . VAL A 1 311 ? 2.567 5.078 -35.749 1.00 67.75 311 VAL A C 1
ATOM 2488 O O . VAL A 1 311 ? 1.915 6.120 -35.688 1.00 67.75 311 VAL A O 1
ATOM 2491 N N . THR A 1 312 ? 2.382 4.175 -36.710 1.00 67.06 312 THR A N 1
ATOM 2492 C CA . THR A 1 312 ? 1.256 4.232 -37.648 1.00 67.06 312 THR A CA 1
ATOM 2493 C C . THR A 1 312 ? 0.055 3.546 -37.006 1.00 67.06 312 THR A C 1
ATOM 2495 O O . THR A 1 312 ? 0.151 2.406 -36.569 1.00 67.06 312 THR A O 1
ATOM 2498 N N . ILE A 1 313 ? -1.066 4.262 -36.898 1.00 64.75 313 ILE A N 1
ATOM 2499 C CA . ILE A 1 313 ? -2.332 3.677 -36.442 1.00 64.75 313 ILE A CA 1
ATOM 2500 C C . ILE A 1 313 ? -2.919 2.922 -37.630 1.00 64.75 313 ILE A C 1
ATOM 2502 O O . ILE A 1 313 ? -3.115 3.513 -38.694 1.00 64.75 313 ILE A O 1
ATOM 2506 N N . THR A 1 314 ? -3.192 1.633 -37.464 1.00 70.06 314 THR A N 1
ATOM 2507 C CA . THR A 1 314 ? -3.838 0.840 -38.515 1.00 70.06 314 THR A CA 1
ATOM 2508 C C . THR A 1 314 ? -5.296 1.268 -38.699 1.00 70.06 314 THR A C 1
ATOM 2510 O O . THR A 1 314 ? -5.953 1.734 -37.764 1.00 70.06 314 THR A O 1
ATOM 2513 N N . ASP A 1 315 ? -5.856 1.070 -39.895 1.00 69.31 315 ASP A N 1
ATOM 2514 C CA . ASP A 1 315 ? -7.265 1.399 -40.156 1.00 69.31 315 ASP A CA 1
ATOM 2515 C C . ASP A 1 315 ? -8.227 0.639 -39.228 1.00 69.31 315 ASP A C 1
ATOM 2517 O O . ASP A 1 315 ? -9.259 1.179 -38.826 1.00 69.31 315 ASP A O 1
ATOM 2521 N N . ALA A 1 316 ? -7.864 -0.579 -38.817 1.00 66.25 316 ALA A N 1
ATOM 2522 C CA . ALA A 1 316 ? -8.618 -1.380 -37.857 1.00 66.25 316 ALA A CA 1
ATOM 2523 C C . ALA A 1 316 ? -8.627 -0.757 -36.447 1.00 66.25 316 ALA A C 1
ATOM 2525 O O . ALA A 1 316 ? -9.677 -0.691 -35.805 1.00 66.25 316 ALA A O 1
ATOM 2526 N N . GLU A 1 317 ? -7.488 -0.245 -35.972 1.00 61.28 317 GLU A N 1
ATOM 2527 C CA . GLU A 1 317 ? -7.394 0.476 -34.695 1.00 61.28 317 GLU A CA 1
ATOM 2528 C C . GLU A 1 317 ? -8.135 1.809 -34.749 1.00 61.28 317 GLU A C 1
ATOM 2530 O O . GLU A 1 317 ? -8.858 2.151 -33.815 1.00 61.28 317 GLU A O 1
ATOM 2535 N N . ASN A 1 318 ? -8.036 2.527 -35.868 1.00 63.94 318 ASN A N 1
ATOM 2536 C CA . ASN A 1 318 ? -8.772 3.767 -36.093 1.00 63.94 318 ASN A CA 1
ATOM 2537 C C . ASN A 1 318 ? -10.294 3.517 -36.085 1.00 63.94 318 ASN A C 1
ATOM 2539 O O . ASN A 1 318 ? -11.060 4.260 -35.474 1.00 63.94 318 ASN A O 1
ATOM 2543 N N . GLN A 1 319 ? -10.758 2.422 -36.696 1.00 63.66 319 GLN A N 1
ATOM 2544 C CA . GLN A 1 319 ? -12.164 2.007 -36.640 1.00 63.66 319 GLN A CA 1
ATOM 2545 C C . GLN A 1 319 ? -12.598 1.570 -35.233 1.00 63.66 319 GLN A C 1
ATOM 2547 O O . GLN A 1 319 ? -13.707 1.905 -34.810 1.00 63.66 319 GLN A O 1
ATOM 2552 N N . ARG A 1 320 ? -11.739 0.865 -34.484 1.00 62.84 320 ARG A N 1
ATOM 2553 C CA . ARG A 1 320 ? -12.001 0.483 -33.087 1.00 62.84 320 ARG A CA 1
ATOM 2554 C C . ARG A 1 320 ? -12.106 1.714 -32.184 1.00 62.84 320 ARG A C 1
ATOM 2556 O O . ARG A 1 320 ? -13.038 1.793 -31.389 1.00 62.84 320 ARG A O 1
ATOM 2563 N N . GLN A 1 321 ? -11.227 2.701 -32.363 1.00 56.47 321 GLN A N 1
ATOM 2564 C CA . GLN A 1 321 ? -11.278 3.987 -31.661 1.00 56.47 321 GLN A CA 1
ATOM 2565 C C . GLN A 1 321 ? -12.539 4.787 -32.009 1.00 56.47 321 GLN A C 1
ATOM 2567 O O . GLN A 1 321 ? -13.202 5.291 -31.109 1.00 56.47 321 GLN A O 1
ATOM 2572 N N . LYS A 1 322 ? -12.940 4.831 -33.288 1.00 58.28 322 LYS A N 1
ATOM 2573 C CA . LYS A 1 322 ? -14.191 5.483 -33.721 1.00 58.28 322 LYS A CA 1
ATOM 2574 C C . LYS A 1 322 ? -15.445 4.831 -33.127 1.00 58.28 322 LYS A C 1
ATOM 2576 O O . LYS A 1 322 ? -16.412 5.535 -32.844 1.00 58.28 322 LYS A O 1
ATOM 2581 N N . LYS A 1 323 ? -15.441 3.509 -32.919 1.00 56.09 323 LYS A N 1
ATOM 2582 C CA . LYS A 1 323 ? -16.537 2.784 -32.247 1.00 56.09 323 LYS A CA 1
ATOM 2583 C C . LYS A 1 323 ? -16.576 3.021 -30.731 1.00 56.09 323 LYS A C 1
ATOM 2585 O O . LYS A 1 323 ? -17.649 2.950 -30.148 1.00 56.09 323 LYS A O 1
ATOM 2590 N N . LEU A 1 324 ? -15.437 3.327 -30.107 1.00 54.22 324 LEU A N 1
ATOM 2591 C CA . LEU A 1 324 ? -15.283 3.563 -28.663 1.00 54.22 324 LEU A CA 1
ATOM 2592 C C . LEU A 1 324 ? -15.458 5.039 -28.254 1.00 54.22 324 LEU A C 1
ATOM 2594 O O . LEU A 1 324 ? -14.987 5.426 -27.189 1.00 54.22 324 LEU A O 1
ATOM 2598 N N . ASN A 1 325 ? -16.116 5.872 -29.072 1.00 44.34 325 ASN A N 1
ATOM 2599 C CA . ASN A 1 325 ? -16.353 7.298 -28.806 1.00 44.34 325 ASN A CA 1
ATOM 2600 C C . ASN A 1 325 ? -17.156 7.558 -27.506 1.00 44.34 325 ASN A C 1
ATOM 2602 O O . ASN A 1 325 ? -18.335 7.895 -27.530 1.00 44.34 325 ASN A O 1
ATOM 2606 N N . THR A 1 326 ? -16.472 7.509 -26.367 1.00 38.69 326 THR A N 1
ATOM 2607 C CA . THR A 1 326 ? -16.702 8.368 -25.205 1.00 38.69 326 THR A CA 1
ATOM 2608 C C . THR A 1 326 ? -15.517 9.323 -25.122 1.00 38.69 326 THR A C 1
ATOM 2610 O O . THR A 1 326 ? -14.360 8.917 -25.025 1.00 38.69 326 THR A O 1
ATOM 2613 N N . SER A 1 327 ? -15.811 10.612 -25.246 1.00 36.78 327 SER A N 1
ATOM 2614 C CA . SER A 1 327 ? -14.882 11.741 -25.289 1.00 36.78 327 SER A CA 1
ATOM 2615 C C . SER A 1 327 ? -13.799 11.698 -24.198 1.00 36.78 327 SER A C 1
ATOM 2617 O O . SER A 1 327 ? -14.113 11.980 -23.044 1.00 36.78 327 SER A O 1
ATOM 2619 N N . SER A 1 328 ? -12.542 11.375 -24.549 1.00 38.91 328 SER A N 1
ATOM 2620 C CA . SER A 1 328 ? -11.297 11.889 -23.904 1.00 38.91 328 SER A CA 1
ATOM 2621 C C . SER A 1 328 ? -9.975 11.175 -24.281 1.00 38.91 328 SER A C 1
ATOM 2623 O O . SER A 1 328 ? -8.943 11.489 -23.698 1.00 38.91 328 SER A O 1
ATOM 2625 N N . ALA A 1 329 ? -9.918 10.262 -25.258 1.00 35.38 329 ALA A N 1
ATOM 2626 C CA . ALA A 1 329 ? -8.725 9.409 -25.435 1.00 35.38 329 ALA A CA 1
ATOM 2627 C C . ALA A 1 329 ? -7.579 9.953 -26.333 1.00 35.38 329 ALA A C 1
ATOM 2629 O O . ALA A 1 329 ? -6.558 9.288 -26.488 1.00 35.38 329 ALA A O 1
ATOM 2630 N N . LEU A 1 330 ? -7.696 11.145 -26.930 1.00 32.41 330 LEU A N 1
ATOM 2631 C CA . LEU A 1 330 ? -6.784 11.591 -28.005 1.00 32.41 330 LEU A CA 1
ATOM 2632 C C . LEU A 1 330 ? -5.465 12.263 -27.562 1.00 32.41 330 LEU A C 1
ATOM 2634 O O . LEU A 1 330 ? -4.721 12.731 -28.416 1.00 32.41 330 LEU A O 1
ATOM 2638 N N . SER A 1 331 ? -5.125 12.304 -26.268 1.00 31.47 331 SER A N 1
ATOM 2639 C CA . SER A 1 331 ? -3.947 13.056 -25.782 1.00 31.47 331 SER A CA 1
ATOM 2640 C C . SER A 1 331 ? -2.791 12.228 -25.202 1.00 31.47 331 SER A C 1
ATOM 2642 O O . SER A 1 331 ? -1.803 12.814 -24.769 1.00 31.47 331 SER A O 1
ATOM 2644 N N . ARG A 1 332 ? -2.857 10.890 -25.186 1.00 36.59 332 ARG A N 1
ATOM 2645 C CA . ARG A 1 332 ? -1.870 10.068 -24.450 1.00 36.59 332 ARG A CA 1
ATOM 2646 C C . ARG A 1 332 ? -0.639 9.610 -25.246 1.00 36.59 332 ARG A C 1
ATOM 2648 O O . ARG A 1 332 ? 0.325 9.170 -24.639 1.00 36.59 332 ARG A O 1
ATOM 2655 N N . LYS A 1 333 ? -0.595 9.736 -26.578 1.00 35.81 333 LYS A N 1
ATOM 2656 C CA . LYS A 1 333 ? 0.482 9.114 -27.389 1.00 35.81 333 LYS A CA 1
ATOM 2657 C C . LYS A 1 333 ? 1.841 9.830 -27.410 1.00 35.81 333 LYS A C 1
ATOM 2659 O O . LYS A 1 333 ? 2.727 9.424 -28.155 1.00 35.81 333 LYS A O 1
ATOM 2664 N N . GLN A 1 334 ? 2.057 10.853 -26.590 1.00 35.31 334 GLN A N 1
ATOM 2665 C CA . GLN A 1 334 ? 3.364 11.497 -26.467 1.00 35.31 334 GLN A CA 1
ATOM 2666 C C . GLN A 1 334 ? 3.590 11.915 -25.021 1.00 35.31 334 GLN A C 1
ATOM 2668 O O . GLN A 1 334 ? 3.071 12.951 -24.627 1.00 35.31 334 GLN A O 1
ATOM 2673 N N . LEU A 1 335 ? 4.346 11.132 -24.244 1.00 32.12 335 LEU A N 1
ATOM 2674 C CA . LEU A 1 335 ? 5.227 11.628 -23.177 1.00 32.12 335 LEU A CA 1
ATOM 2675 C C . LEU A 1 335 ? 6.015 10.474 -22.533 1.00 32.12 335 LEU A C 1
ATOM 2677 O O . LEU A 1 335 ? 5.454 9.447 -22.180 1.00 32.12 335 LEU A O 1
ATOM 2681 N N . LEU A 1 336 ? 7.322 10.716 -22.392 1.00 32.69 336 LEU A N 1
ATOM 2682 C CA . LEU A 1 336 ? 8.373 9.915 -21.748 1.00 32.69 336 LEU A CA 1
ATOM 2683 C C . LEU A 1 336 ? 8.571 8.468 -22.240 1.00 32.69 336 LEU A C 1
ATOM 2685 O O . LEU A 1 336 ? 8.030 7.516 -21.692 1.00 32.69 336 LEU A O 1
ATOM 2689 N N . MET A 1 337 ? 9.510 8.303 -23.176 1.00 39.03 337 MET A N 1
ATOM 2690 C CA . MET A 1 337 ? 10.293 7.071 -23.297 1.00 39.03 337 MET A CA 1
ATOM 2691 C C . MET A 1 337 ? 11.766 7.393 -23.044 1.00 39.03 337 MET A C 1
ATOM 2693 O O . MET A 1 337 ? 12.311 8.332 -23.627 1.00 39.03 337 MET A O 1
ATOM 2697 N N . ILE A 1 338 ? 12.401 6.626 -22.155 1.00 37.56 338 ILE A N 1
ATOM 2698 C CA . ILE A 1 338 ? 13.850 6.661 -21.937 1.00 37.56 338 ILE A CA 1
ATOM 2699 C C . ILE A 1 338 ? 14.507 6.120 -23.207 1.00 37.56 338 ILE A C 1
ATOM 2701 O O . ILE A 1 338 ? 14.194 5.017 -23.656 1.00 37.56 338 ILE A O 1
ATOM 2705 N N . ALA A 1 339 ? 15.421 6.882 -23.800 1.00 34.25 339 ALA A N 1
ATOM 2706 C CA . ALA A 1 339 ? 16.217 6.404 -24.920 1.00 34.25 339 ALA A CA 1
ATOM 2707 C C . ALA A 1 339 ? 17.281 5.412 -24.409 1.00 34.25 339 ALA A C 1
ATOM 2709 O O . ALA A 1 339 ? 18.413 5.794 -24.144 1.00 34.25 339 ALA A O 1
ATOM 2710 N N . LEU A 1 340 ? 16.933 4.127 -24.288 1.00 37.22 340 LEU A N 1
ATOM 2711 C CA . LEU A 1 340 ? 17.868 3.042 -23.927 1.00 37.22 340 LEU A CA 1
ATOM 2712 C C . LEU A 1 340 ? 18.691 2.523 -25.120 1.00 37.22 340 LEU A C 1
ATOM 2714 O O . LEU A 1 340 ? 19.196 1.401 -25.114 1.00 37.22 340 LEU A O 1
ATOM 2718 N N . SER A 1 341 ? 18.828 3.323 -26.176 1.00 29.02 341 SER A N 1
ATOM 2719 C CA . SER A 1 341 ? 19.177 2.845 -27.515 1.00 29.02 341 SER A CA 1
ATOM 2720 C C . SER A 1 341 ? 20.644 2.458 -27.740 1.00 29.02 341 SER A C 1
ATOM 2722 O O . SER A 1 341 ? 21.052 2.399 -28.896 1.00 29.02 341 SER A O 1
ATOM 2724 N N . THR A 1 342 ? 21.460 2.192 -26.712 1.00 31.11 342 THR A N 1
ATOM 2725 C CA . THR A 1 342 ? 22.889 1.917 -26.976 1.00 31.11 342 THR A CA 1
ATOM 2726 C C . THR A 1 342 ? 23.623 0.927 -26.077 1.00 31.11 342 THR A C 1
ATOM 2728 O O . THR A 1 342 ? 24.787 0.676 -26.369 1.00 31.11 342 THR A O 1
ATOM 2731 N N . VAL A 1 343 ? 23.019 0.324 -25.042 1.00 33.88 343 VAL A N 1
ATOM 2732 C CA . VAL A 1 343 ? 23.822 -0.491 -24.092 1.00 33.88 343 VAL A CA 1
ATOM 2733 C C . VAL A 1 343 ? 23.346 -1.933 -23.877 1.00 33.88 343 VAL A C 1
ATOM 2735 O O . VAL A 1 343 ? 24.116 -2.744 -23.380 1.00 33.88 343 VAL A O 1
ATOM 2738 N N . LEU A 1 344 ? 22.148 -2.318 -24.328 1.00 31.89 344 LEU A N 1
ATOM 2739 C CA . LEU A 1 344 ? 21.684 -3.717 -24.220 1.00 31.89 344 LEU A CA 1
ATOM 2740 C C . LEU A 1 344 ? 21.965 -4.566 -25.475 1.00 31.89 344 LEU A C 1
ATOM 2742 O O . LEU A 1 344 ? 21.607 -5.740 -25.529 1.00 31.89 344 LEU A O 1
ATOM 2746 N N . MET A 1 345 ? 22.645 -4.008 -26.485 1.00 26.77 345 MET A N 1
ATOM 2747 C CA . MET A 1 345 ? 23.074 -4.763 -27.666 1.00 26.77 345 MET A CA 1
ATOM 2748 C C . MET A 1 345 ? 24.566 -5.120 -27.606 1.00 26.77 345 MET A C 1
ATOM 2750 O O . MET A 1 345 ? 25.421 -4.354 -28.035 1.00 26.77 345 MET A O 1
ATOM 2754 N N . SER A 1 346 ? 24.818 -6.360 -27.176 1.00 27.53 346 SER A N 1
ATOM 2755 C CA . SER A 1 346 ? 25.986 -7.206 -27.468 1.00 27.53 346 SER A CA 1
ATOM 2756 C C . SER A 1 346 ? 27.351 -6.836 -26.837 1.00 27.53 346 SER A C 1
ATOM 2758 O O . SER A 1 346 ? 27.963 -5.839 -27.224 1.00 27.53 346 SER A O 1
ATOM 2760 N N . PRO A 1 347 ? 27.943 -7.721 -26.000 1.00 29.91 347 PRO A N 1
ATOM 2761 C CA . PRO A 1 347 ? 29.317 -7.594 -25.482 1.00 29.91 347 PRO A CA 1
ATOM 2762 C C . PRO A 1 347 ? 30.411 -7.509 -26.564 1.00 29.91 347 PRO A C 1
ATOM 2764 O O . PRO A 1 347 ? 31.544 -7.114 -26.293 1.00 29.91 347 PRO A O 1
ATOM 2767 N N . THR A 1 348 ? 30.101 -7.867 -27.812 1.00 32.16 348 THR A N 1
ATOM 2768 C CA . THR A 1 348 ? 31.087 -7.959 -28.899 1.00 32.16 348 THR A CA 1
ATOM 2769 C C . THR A 1 348 ? 31.504 -6.618 -29.510 1.00 32.16 348 THR A C 1
ATOM 2771 O O . THR A 1 348 ? 32.565 -6.550 -30.126 1.00 32.16 348 THR A O 1
ATOM 2774 N N . LEU A 1 349 ? 30.746 -5.532 -29.315 1.00 32.09 349 LEU A N 1
ATOM 2775 C CA . LEU A 1 349 ? 31.095 -4.215 -29.879 1.00 32.09 349 LEU A CA 1
ATOM 2776 C C . LEU A 1 349 ? 32.066 -3.403 -29.005 1.00 32.09 349 LEU A C 1
ATOM 2778 O O . LEU A 1 349 ? 32.727 -2.495 -29.511 1.00 32.09 349 LEU A O 1
ATOM 2782 N N . TRP A 1 350 ? 32.219 -3.754 -27.724 1.00 33.16 350 TRP A N 1
ATOM 2783 C CA . TRP A 1 350 ? 33.204 -3.119 -26.842 1.00 33.16 350 TRP A CA 1
ATOM 2784 C C . TRP A 1 350 ? 34.635 -3.609 -27.130 1.00 33.16 350 TRP A C 1
ATOM 2786 O O . TRP A 1 350 ? 35.574 -2.813 -27.145 1.00 33.16 350 TRP A O 1
ATOM 2796 N N . ALA A 1 351 ? 34.800 -4.887 -27.496 1.00 30.36 351 ALA A N 1
ATOM 2797 C CA . ALA A 1 351 ? 36.103 -5.467 -27.836 1.00 30.36 351 ALA A CA 1
ATOM 2798 C C . ALA A 1 351 ? 36.728 -4.870 -29.115 1.00 30.36 351 ALA A C 1
ATOM 2800 O O . ALA A 1 351 ? 37.945 -4.723 -29.198 1.00 30.36 351 ALA A O 1
ATOM 2801 N N . GLN A 1 352 ? 35.918 -4.451 -30.094 1.00 30.58 352 GLN A N 1
ATOM 2802 C CA . GLN A 1 352 ? 36.431 -3.845 -31.332 1.00 30.58 352 GLN A CA 1
ATOM 2803 C C . GLN A 1 352 ? 36.844 -2.375 -31.182 1.00 30.58 352 GLN A C 1
ATOM 2805 O O . GLN A 1 352 ? 37.626 -1.879 -31.993 1.00 30.58 352 GLN A O 1
ATOM 2810 N N . LYS A 1 353 ? 36.356 -1.666 -30.156 1.00 32.41 353 LYS A N 1
ATOM 2811 C CA . LYS A 1 353 ? 36.695 -0.249 -29.946 1.00 32.41 353 LYS A CA 1
ATOM 2812 C C . LYS A 1 353 ? 37.986 -0.054 -29.138 1.00 32.41 353 LYS A C 1
ATOM 2814 O O . LYS A 1 353 ? 38.624 0.982 -29.291 1.00 32.41 353 LYS A O 1
ATOM 2819 N N . ASN A 1 354 ? 38.415 -1.069 -28.381 1.00 32.72 354 ASN A N 1
ATOM 2820 C CA . ASN A 1 354 ? 39.652 -1.052 -27.584 1.00 32.72 354 ASN A CA 1
ATOM 2821 C C . ASN A 1 354 ? 40.877 -1.694 -28.270 1.00 32.72 354 ASN A C 1
ATOM 2823 O O . ASN A 1 354 ? 41.944 -1.731 -27.674 1.00 32.72 354 ASN A O 1
ATOM 2827 N N . GLN A 1 355 ? 40.770 -2.138 -29.529 1.00 32.41 355 GLN A N 1
ATOM 2828 C CA . GLN A 1 355 ? 41.914 -2.619 -30.331 1.00 32.41 355 GLN A CA 1
ATOM 2829 C C . GLN A 1 355 ? 42.476 -1.579 -31.319 1.00 32.41 355 GLN A C 1
ATOM 2831 O O . GLN A 1 355 ? 43.315 -1.911 -32.147 1.00 32.41 355 GLN A O 1
ATOM 2836 N N . ARG A 1 356 ? 42.026 -0.317 -31.264 1.00 31.44 356 ARG A N 1
ATOM 2837 C CA . ARG A 1 356 ? 42.571 0.772 -32.105 1.00 31.44 356 ARG A CA 1
ATOM 2838 C C . ARG A 1 356 ? 43.427 1.796 -31.363 1.00 31.44 356 ARG A C 1
ATOM 2840 O O . ARG A 1 356 ? 43.840 2.767 -31.977 1.00 31.44 356 ARG A O 1
ATOM 2847 N N . ASN A 1 357 ? 43.716 1.557 -30.089 1.00 37.41 357 ASN A N 1
ATOM 2848 C CA . ASN A 1 357 ? 44.702 2.317 -29.327 1.00 37.41 357 ASN A CA 1
ATOM 2849 C C . ASN A 1 357 ? 45.651 1.340 -28.624 1.00 37.41 357 ASN A C 1
ATOM 2851 O O . ASN A 1 357 ? 45.591 1.214 -27.407 1.00 37.41 357 ASN A O 1
ATOM 2855 N N . PHE A 1 358 ? 46.448 0.619 -29.412 1.00 33.09 358 PHE A N 1
ATOM 2856 C CA . PHE A 1 358 ? 47.808 0.179 -29.090 1.00 33.09 358 PHE A CA 1
ATOM 2857 C C . PHE A 1 358 ? 48.550 -0.109 -30.392 1.00 33.09 358 PHE A C 1
ATOM 2859 O O . PHE A 1 358 ? 47.912 -0.689 -31.303 1.00 33.09 358 PHE A O 1
#

Radius of gyration: 27.2 Å; Cα contacts (8 Å, |Δi|>4): 306; chains: 1; bounding box: 72×48×85 Å

Foldseek 3Di:
DDDDDDDDDDDDDDDDDDDPVVVVVVPCPDPPPPPPPPPPVPVPVVVLVVVLVVPPVPDLEDDLVVLVVQLVCCCVVDVVDDPVCSLLSVLLSLLDLRSLSHLVNSCVSCVVVVHHDDLSNLLSNLNNLLSQCVVQPVDLPSDDPVLLVVLVVSVVVVVVVDVADEQSSLQSNLSNLLNDPNNVVSVVSQVSNVVHDNHDLNSLQSSLLSCLLVVVVVSNVVSCVVCVVVVHARDPSSLLSNLVSLLVVLVCNLVSVVVVVVVCVVSVDDDDVVSVVSNCVSQVVSVHHFDDFDADPQQATPPPRDHDDDDDQDPVNVVVVVVVPDPDDDPRNDDDDGCPPPGPPDPVVVVVVVVPPD

Secondary structure (DSSP, 8-state):
------------------SSSTTTGGG---------------THHHHHHHHIIIIITT-S---HHHHHHHHHHHHHH-TT--TTTHHHHHHHHT-STT-HHHHHHHHHHHHHTT----HHHHHHHHHHHHHHHHHTTSSTTSS-HHHHHHHHHHHHHHHHH-SS--HHHHHHHHHHHTTSTTTTHHHHHHHHHTTTSPPPHHHHHHHHHHHHHTT-HHHHHHHHHHHHHTTPPPPHHHHHHHHHHHHT-TTTHHHHHHHHHHHHHHTTPPPPHHHHHHHHHHHHHTT-------B-TTSBBTTT-PBPPP-PPPHHHHHHHHHT--S--TT-S-S-----TTTSS-THHHHHHTTS--

InterPro domains:
  IPR011990 Tetratricopeptide-like helical domain superfamily [G3DSA:1.25.40.10] (88-338)

Mean predicted aligned error: 13.14 Å

Nearest PDB structures (foldseek):
  7onu-assembly1_E  TM=7.795E-01  e=1.567E-07  Homo sapiens
  8cbk-assembly1_E  TM=7.248E-01  e=7.880E-05  Homo sapiens
  5orm-assembly1_A  TM=6.337E-01  e=4.231E-05  synthetic construct
  6sgb-assembly1_FX  TM=5.661E-01  e=9.994E-03  Trypanosoma brucei brucei
  5iww-assembly1_D  TM=4.302E-01  e=1.546E-03  unidentified

Solvent-accessible surface area (backbone atoms only — not comparable to full-atom values): 21484 Å² total; per-residue (Å²): 142,84,86,90,84,86,86,83,88,85,86,89,82,85,94,82,86,76,88,70,68,72,69,67,66,70,73,70,68,79,78,67,81,79,70,68,66,78,72,68,80,66,79,60,62,62,56,57,50,44,51,35,55,77,67,49,59,98,40,55,64,71,54,65,66,58,50,52,47,50,54,50,49,48,38,74,73,32,92,90,37,40,93,89,48,43,64,28,49,54,36,49,61,31,59,48,69,79,19,56,54,31,39,50,40,52,55,49,47,34,48,79,72,76,43,76,81,49,73,63,25,50,37,34,48,22,45,30,54,31,44,30,22,51,73,52,68,60,49,89,77,30,52,55,74,64,62,41,46,56,47,50,53,53,50,50,58,49,52,75,75,34,94,76,61,53,31,69,57,26,42,25,47,30,42,26,29,58,67,44,92,63,28,70,59,29,56,57,31,51,58,48,9,54,78,74,37,84,72,54,70,64,50,46,36,52,53,22,25,48,23,21,69,70,65,39,51,70,61,18,51,51,42,51,52,50,38,45,74,70,75,40,82,80,57,68,63,36,55,47,26,42,50,56,44,40,64,74,35,73,92,48,32,67,63,56,49,51,53,53,51,50,50,31,60,76,67,73,57,72,67,54,71,66,58,53,48,52,53,31,53,49,36,42,76,68,80,38,93,56,67,90,67,54,65,49,100,84,43,27,33,70,75,85,62,50,69,60,82,83,84,78,79,50,72,68,55,52,51,51,52,65,73,60,75,64,96,76,81,89,72,72,94,74,67,76,75,79,77,70,87,77,73,86,75,62,84,70,64,60,62,67,66,65,66,76,77,120

Sequence (358 aa):
MLCLNIFRQCKKISPYLSSLQLQLINHVARKSSTYKRSQLSVPHTDHLLSVKKDLFEQRTELSDSEWQELRNNLISKYKHISYSNVDAIILGLCGGTDQLSLAKSYVHYLRECGLEPNLASFGRLLRIYNSTYHKRGGNDTSLTPEEKQDILDIYAKLRERYEILDASTCENLIYGLVCTKEWQTGVDLLNMSKLTSTPSIGAYTELTVKAFAKGELNIGWNLLEETVAQGKEPKCEAYSAYLQYVAQEPLTLQCNLEKLFAFWEKYELIITANVAKCITEILNNNLHNAELSQIDAQGKCNQCKVHMRTVTITDAENQRQKKLNTSSALSRKQLLMIALSTVLMSPTLWAQKNQRNF

pLDDT: mean 77.57, std 25.66, range [19.64, 98.56]